Protein AF-A0A821C619-F1 (afdb_monomer_lite)

Structure (mmCIF, N/CA/C/O backbone):
data_AF-A0A821C619-F1
#
_entry.id   AF-A0A821C619-F1
#
loop_
_atom_site.group_PDB
_atom_site.id
_atom_site.type_symbol
_atom_site.label_atom_id
_atom_site.label_alt_id
_atom_site.label_comp_id
_atom_site.label_asym_id
_atom_site.label_entity_id
_atom_site.label_seq_id
_atom_site.pdbx_PDB_ins_code
_atom_site.Cartn_x
_atom_site.Cartn_y
_atom_site.Cartn_z
_atom_site.occupancy
_atom_site.B_iso_or_equiv
_atom_site.auth_seq_id
_atom_site.auth_comp_id
_atom_site.auth_asym_id
_atom_site.auth_atom_id
_atom_site.pdbx_PDB_model_num
ATOM 1 N N . MET A 1 1 ? 1.295 32.313 48.916 1.00 56.88 1 MET A N 1
ATOM 2 C CA . MET A 1 1 ? 1.757 30.920 48.732 1.00 56.88 1 MET A CA 1
ATOM 3 C C . MET A 1 1 ? 0.605 29.925 48.569 1.00 56.88 1 MET A C 1
ATOM 5 O O . MET A 1 1 ? 0.740 29.037 47.751 1.00 56.88 1 MET A O 1
ATOM 9 N N . ASN A 1 2 ? -0.551 30.107 49.225 1.00 71.69 2 ASN A N 1
ATOM 10 C CA . ASN A 1 2 ? -1.671 29.144 49.159 1.00 71.69 2 ASN A CA 1
ATOM 11 C C . ASN A 1 2 ? -2.475 29.109 47.839 1.00 71.69 2 ASN A C 1
ATOM 13 O O . ASN A 1 2 ? -3.273 28.198 47.638 1.00 71.69 2 ASN A O 1
ATOM 17 N N . ASP A 1 3 ? -2.308 30.086 46.944 1.00 74.50 3 ASP A N 1
ATOM 18 C CA . ASP A 1 3 ? -3.170 30.205 45.756 1.00 74.50 3 ASP A CA 1
ATOM 19 C C . ASP A 1 3 ? -2.657 29.385 44.552 1.00 74.50 3 ASP A C 1
ATOM 21 O O . ASP A 1 3 ? -3.441 28.861 43.757 1.00 74.50 3 ASP A O 1
ATOM 25 N N . GLU A 1 4 ? -1.338 29.175 44.452 1.00 76.88 4 GLU A N 1
ATOM 26 C CA . GLU A 1 4 ? -0.742 28.343 43.396 1.00 76.88 4 GLU A CA 1
ATOM 27 C C . GLU A 1 4 ? -0.934 26.842 43.644 1.00 76.88 4 GLU A C 1
ATOM 29 O O . GLU A 1 4 ? -1.268 26.111 42.709 1.00 76.88 4 GLU A O 1
ATOM 34 N N . GLU A 1 5 ? -0.820 26.376 44.893 1.00 82.50 5 GLU A N 1
ATOM 35 C CA . GLU A 1 5 ? -1.120 24.979 45.245 1.00 82.50 5 GLU A CA 1
ATOM 36 C C . GLU A 1 5 ? -2.592 24.644 44.981 1.00 82.50 5 GLU A C 1
ATOM 38 O O . GLU A 1 5 ? -2.888 23.648 44.319 1.00 82.50 5 GLU A O 1
ATOM 43 N N . SER A 1 6 ? -3.512 25.539 45.360 1.00 81.50 6 SER A N 1
ATOM 44 C CA . SER A 1 6 ? -4.946 25.374 45.095 1.00 81.50 6 SER A CA 1
ATOM 45 C C . SER A 1 6 ? -5.277 25.378 43.595 1.00 81.50 6 SER A C 1
ATOM 47 O O . SER A 1 6 ? -6.198 24.695 43.137 1.00 81.50 6 SER A O 1
ATOM 49 N N . ARG A 1 7 ? -4.534 26.138 42.781 1.00 82.00 7 ARG A N 1
ATOM 50 C CA . ARG A 1 7 ? -4.672 26.108 41.317 1.00 82.00 7 ARG A CA 1
ATOM 51 C C . ARG A 1 7 ? -4.151 24.793 40.729 1.00 82.00 7 ARG A C 1
ATOM 53 O O . ARG A 1 7 ? -4.798 24.232 39.847 1.00 82.00 7 ARG A O 1
ATOM 60 N N . CYS A 1 8 ? -3.032 24.278 41.233 1.00 81.38 8 CYS A N 1
ATOM 61 C CA . CYS A 1 8 ? -2.453 23.009 40.791 1.00 81.38 8 CYS A CA 1
ATOM 62 C C . CYS A 1 8 ? -3.352 21.810 41.154 1.00 81.38 8 CYS A C 1
ATOM 64 O O . CYS A 1 8 ? -3.569 20.924 40.326 1.00 81.38 8 CYS A O 1
ATOM 66 N N . GLU A 1 9 ? -3.963 21.811 42.342 1.00 84.00 9 GLU A N 1
ATOM 67 C CA . GLU A 1 9 ? -4.937 20.790 42.750 1.00 84.00 9 GLU A CA 1
ATOM 68 C C . GLU A 1 9 ? -6.237 20.843 41.948 1.00 84.00 9 GLU A C 1
ATOM 70 O O . GLU A 1 9 ? -6.729 19.794 41.532 1.00 84.00 9 GLU A O 1
ATOM 75 N N . ARG A 1 10 ? -6.756 22.038 41.636 1.00 82.56 10 ARG A N 1
ATOM 76 C CA . ARG A 1 10 ? -7.932 22.187 40.761 1.00 82.56 10 ARG A CA 1
ATOM 77 C C . ARG A 1 10 ? -7.663 21.690 39.342 1.00 82.56 10 ARG A C 1
ATOM 79 O O . ARG A 1 10 ? -8.519 21.024 38.769 1.00 82.56 10 ARG A O 1
ATOM 86 N N . LEU A 1 11 ? -6.470 21.936 38.797 1.00 76.19 11 LEU A N 1
ATOM 87 C CA . LEU A 1 11 ? -6.069 21.404 37.489 1.00 76.19 11 LEU A CA 1
ATOM 88 C C . LEU A 1 11 ? -5.919 19.876 37.510 1.00 76.19 11 LEU A C 1
ATOM 90 O O . LEU A 1 11 ? -6.385 19.209 36.588 1.00 76.19 11 LEU A O 1
ATOM 94 N N . LYS A 1 12 ? -5.350 19.302 38.578 1.00 76.81 12 LYS A N 1
ATOM 95 C CA . LYS A 1 12 ? -5.266 17.841 38.751 1.00 76.81 12 LYS A CA 1
ATOM 96 C C . LYS A 1 12 ? -6.646 17.200 38.891 1.00 76.81 12 LYS A C 1
ATOM 98 O O . LYS A 1 12 ? -6.906 16.192 38.241 1.00 76.81 12 LYS A O 1
ATOM 103 N N . GLN A 1 13 ? -7.540 17.786 39.689 1.00 71.00 13 GLN A N 1
ATOM 104 C CA . GLN A 1 13 ? -8.912 17.296 39.845 1.00 71.00 13 GLN A CA 1
ATOM 105 C C . GLN A 1 13 ? -9.727 17.438 38.557 1.00 71.00 13 GLN A C 1
ATOM 107 O O . GLN A 1 13 ? -10.479 16.525 38.230 1.00 71.00 13 GLN A O 1
ATOM 112 N N . HIS A 1 14 ? -9.537 18.517 37.791 1.00 64.69 14 HIS A N 1
ATOM 113 C CA . HIS A 1 14 ? -10.213 18.709 36.509 1.00 64.69 14 HIS A CA 1
ATOM 114 C C . HIS A 1 14 ? -9.719 17.724 35.438 1.00 64.69 14 HIS A C 1
ATOM 116 O O . HIS A 1 14 ? -10.535 17.097 34.764 1.00 64.69 14 HIS A O 1
ATOM 122 N N . SER A 1 15 ? -8.404 17.484 35.346 1.00 59.88 15 SER A N 1
ATOM 123 C CA . SER A 1 15 ? -7.857 16.414 34.498 1.00 59.88 15 SER A CA 1
ATOM 124 C C . SER A 1 15 ? -8.372 15.036 34.917 1.00 59.88 15 SER A C 1
ATOM 126 O O . SER A 1 15 ? -8.790 14.258 34.066 1.00 59.88 15 SER A O 1
ATOM 128 N N . LEU A 1 16 ? -8.422 14.734 36.219 1.00 54.38 16 LEU A N 1
ATOM 129 C CA . LEU A 1 16 ? -8.955 13.463 36.725 1.00 54.38 16 LEU A CA 1
ATOM 130 C C . LEU A 1 16 ? -10.466 13.314 36.489 1.00 54.38 16 LEU A C 1
ATOM 132 O O . LEU A 1 16 ? -10.926 12.199 36.251 1.00 54.38 16 LEU A O 1
ATOM 136 N N . SER A 1 17 ? -11.244 14.402 36.515 1.00 46.72 17 SER A N 1
ATOM 137 C CA . SER A 1 17 ? -12.674 14.366 36.182 1.00 46.72 17 SER A CA 1
ATOM 138 C C . SER A 1 17 ? -12.921 14.218 34.684 1.00 46.72 17 SER A C 1
ATOM 140 O O . SER A 1 17 ? -13.853 13.522 34.305 1.00 46.72 17 SER A O 1
ATOM 142 N N . ILE A 1 18 ? -12.071 14.804 33.830 1.00 51.72 18 ILE A N 1
ATOM 143 C CA . ILE A 1 18 ? -12.118 14.580 32.377 1.00 51.72 18 ILE A CA 1
ATOM 144 C C . ILE A 1 18 ? -11.754 13.123 32.067 1.00 51.72 18 ILE A C 1
ATOM 146 O O . ILE A 1 18 ? -12.428 12.488 31.263 1.00 51.72 18 ILE A O 1
ATOM 150 N N . ILE A 1 19 ? -10.767 12.550 32.763 1.00 50.97 19 ILE A N 1
ATOM 151 C CA . ILE A 1 19 ? -10.410 11.128 32.637 1.00 50.97 19 ILE A CA 1
ATOM 152 C C . ILE A 1 19 ? -11.556 10.218 33.118 1.00 50.97 19 ILE A C 1
ATOM 154 O O . ILE A 1 19 ? -11.829 9.209 32.482 1.00 50.97 19 ILE A O 1
ATOM 158 N N . LYS A 1 20 ? -12.277 10.582 34.189 1.00 46.81 20 LYS A N 1
ATOM 159 C CA . LYS A 1 20 ? -13.419 9.799 34.709 1.00 46.81 20 LYS A CA 1
ATOM 160 C C . LYS A 1 20 ? -14.739 9.990 33.950 1.00 46.81 20 LYS A C 1
ATOM 162 O O . LYS A 1 20 ? -15.611 9.137 34.066 1.00 46.81 20 LYS A O 1
ATOM 167 N N . ALA A 1 21 ? -14.906 11.082 33.204 1.00 47.22 21 ALA A N 1
ATOM 168 C CA . ALA A 1 21 ? -16.101 11.344 32.396 1.00 47.22 21 ALA A CA 1
ATOM 169 C C . ALA A 1 21 ? -16.053 10.687 31.005 1.00 47.22 21 ALA A C 1
ATOM 171 O O . ALA A 1 21 ? -17.063 10.674 30.303 1.00 47.22 21 ALA A O 1
ATOM 172 N N . HIS A 1 22 ? -14.920 10.087 30.627 1.00 52.16 22 HIS A N 1
ATOM 173 C CA . HIS A 1 22 ? -14.889 9.069 29.582 1.00 52.16 22 HIS A CA 1
ATOM 174 C C . HIS A 1 22 ? -15.462 7.783 30.177 1.00 52.16 22 HIS A C 1
ATOM 176 O O . HIS A 1 22 ? -14.721 6.883 30.566 1.00 52.16 22 HIS A O 1
ATOM 182 N N . ALA A 1 23 ? -16.792 7.725 30.308 1.00 53.06 23 ALA A N 1
ATOM 183 C CA . ALA A 1 23 ? -17.484 6.451 30.435 1.00 53.06 23 ALA A CA 1
ATOM 184 C C . ALA A 1 23 ? -16.890 5.517 29.375 1.00 53.06 23 ALA A C 1
ATOM 186 O O . ALA A 1 23 ? -16.773 5.933 28.221 1.00 53.06 23 ALA A O 1
ATOM 187 N N . GLU A 1 24 ? -16.430 4.333 29.782 1.00 65.69 24 GLU A N 1
ATOM 188 C CA . GLU A 1 24 ? -15.866 3.334 28.879 1.00 65.69 24 GLU A CA 1
ATOM 189 C C . GLU A 1 24 ? -16.872 3.103 27.750 1.00 65.69 24 GLU A C 1
ATOM 191 O O . GLU A 1 24 ? -17.891 2.436 27.933 1.00 65.69 24 GLU A O 1
ATOM 196 N N . ILE A 1 25 ? -16.633 3.732 26.598 1.00 76.56 25 ILE A N 1
ATOM 197 C CA . ILE A 1 25 ? -17.416 3.477 25.400 1.00 76.56 25 ILE A CA 1
ATOM 198 C C . ILE A 1 25 ? -17.048 2.047 25.034 1.00 76.56 25 ILE A C 1
ATOM 200 O O . ILE A 1 25 ? -15.936 1.775 24.590 1.00 76.56 25 ILE A O 1
ATOM 204 N N . ASN A 1 26 ? -17.944 1.113 25.326 1.00 87.31 26 ASN A N 1
ATOM 205 C CA . ASN A 1 26 ? -17.740 -0.282 24.991 1.00 87.31 26 ASN A CA 1
ATOM 206 C C . ASN A 1 26 ? -18.201 -0.487 23.548 1.00 87.31 26 ASN A C 1
ATOM 208 O O . ASN A 1 26 ? -19.345 -0.861 23.315 1.00 87.31 26 ASN A O 1
ATOM 212 N N . LEU A 1 27 ? -17.330 -0.155 22.589 1.00 91.31 27 LEU A N 1
ATOM 213 C CA . LEU A 1 27 ? -17.618 -0.330 21.166 1.00 91.31 27 LEU A CA 1
ATOM 214 C C . LEU A 1 27 ? -17.729 -1.820 20.832 1.00 91.31 27 LEU A C 1
ATOM 216 O O . LEU A 1 27 ? -16.751 -2.563 20.981 1.00 91.31 27 LEU A O 1
ATOM 220 N N . SER A 1 28 ? -18.893 -2.238 20.332 1.00 92.50 28 SER A N 1
ATOM 221 C CA . SER A 1 28 ? -19.097 -3.588 19.806 1.00 92.50 28 SER A CA 1
ATOM 222 C C . SER A 1 28 ? -18.962 -3.594 18.287 1.00 92.50 28 SER A C 1
ATOM 224 O O . SER A 1 28 ? -19.477 -2.710 17.609 1.00 92.50 28 SER A O 1
ATOM 226 N N . ALA A 1 29 ? -18.293 -4.605 17.728 1.00 91.50 29 ALA A N 1
ATOM 227 C CA . ALA A 1 29 ? -18.187 -4.755 16.277 1.00 91.50 29 ALA A CA 1
ATOM 228 C C . ALA A 1 29 ? -19.565 -4.914 15.609 1.00 91.50 29 ALA A C 1
ATOM 230 O O . ALA A 1 29 ? -19.776 -4.384 14.519 1.00 91.50 29 ALA A O 1
ATOM 231 N N . ASP A 1 30 ? -20.512 -5.564 16.297 1.00 91.44 30 ASP A N 1
ATOM 232 C CA . ASP A 1 30 ? -21.871 -5.802 15.799 1.00 91.44 30 ASP A CA 1
ATOM 233 C C . ASP A 1 30 ? -22.640 -4.500 15.511 1.00 91.44 30 ASP A C 1
ATOM 235 O O . ASP A 1 30 ? -23.494 -4.475 14.629 1.00 91.44 30 ASP A O 1
ATOM 239 N N . GLU A 1 31 ? -22.312 -3.399 16.199 1.00 92.56 31 GLU A N 1
ATOM 240 C CA . GLU A 1 31 ? -22.946 -2.084 15.995 1.00 92.56 31 GLU A CA 1
ATOM 241 C C . GLU A 1 31 ? -22.564 -1.438 14.655 1.00 92.56 31 GLU A C 1
ATOM 243 O O . GLU A 1 31 ? -23.251 -0.530 14.189 1.00 92.56 31 GLU A O 1
ATOM 248 N N . TYR A 1 32 ? -21.474 -1.902 14.037 1.00 92.62 32 TYR A N 1
ATOM 249 C CA . TYR A 1 32 ? -20.913 -1.343 12.807 1.00 92.62 32 TYR A CA 1
ATOM 250 C C . TYR A 1 32 ? -20.926 -2.339 11.647 1.00 92.62 32 TYR A C 1
ATOM 252 O O . TYR A 1 32 ? -20.382 -2.034 10.582 1.00 92.62 32 TYR A O 1
ATOM 260 N N . LEU A 1 33 ? -21.520 -3.524 11.828 1.00 92.50 33 LEU A N 1
ATOM 261 C CA . LEU A 1 33 ? -21.612 -4.518 10.766 1.00 92.50 33 LEU A CA 1
ATOM 262 C C . LEU A 1 33 ? -22.417 -3.968 9.585 1.00 92.50 33 LEU A C 1
ATOM 264 O O . LEU A 1 33 ? -23.555 -3.530 9.723 1.00 92.50 33 LEU A O 1
ATOM 268 N N . SER A 1 34 ? -21.803 -3.998 8.408 1.00 91.44 34 SER A N 1
ATOM 269 C CA . SER A 1 34 ? -22.442 -3.623 7.155 1.00 91.44 34 SER A CA 1
ATOM 270 C C . SER A 1 34 ? -23.257 -4.785 6.601 1.00 91.44 34 SER A C 1
ATOM 272 O O . SER A 1 34 ? -22.757 -5.906 6.491 1.00 91.44 34 SER A O 1
ATOM 274 N N . ASP A 1 35 ? -24.469 -4.483 6.138 1.00 89.81 35 ASP A N 1
ATOM 275 C CA . ASP A 1 35 ? -25.293 -5.417 5.362 1.00 89.81 35 ASP A CA 1
ATOM 276 C C . ASP A 1 35 ? -24.723 -5.682 3.957 1.00 89.81 35 ASP A C 1
ATOM 278 O O . ASP A 1 35 ? -25.142 -6.618 3.275 1.00 89.81 35 ASP A O 1
ATOM 282 N N . GLN A 1 36 ? -23.785 -4.848 3.493 1.00 88.62 36 GLN A N 1
ATOM 283 C CA . GLN A 1 36 ? -23.153 -4.987 2.183 1.00 88.62 36 GLN A CA 1
ATOM 284 C C . GLN A 1 36 ? -21.934 -5.913 2.282 1.00 88.62 36 GLN A C 1
ATOM 286 O O . GLN A 1 36 ? -20.908 -5.509 2.852 1.00 88.62 36 GLN A O 1
ATOM 291 N N . PRO A 1 37 ? -21.998 -7.136 1.718 1.00 87.00 37 PRO A N 1
ATOM 292 C CA . PRO A 1 37 ? -20.843 -8.018 1.684 1.00 87.00 37 PRO A CA 1
ATOM 293 C C . PRO A 1 37 ? -19.741 -7.422 0.802 1.00 87.00 37 PRO A C 1
ATOM 295 O O . PRO A 1 37 ? -19.996 -6.591 -0.070 1.00 87.00 37 PRO A O 1
ATOM 298 N N . LEU A 1 38 ? -18.512 -7.896 1.001 1.00 88.06 38 LEU A N 1
ATOM 299 C CA . LEU A 1 38 ? -17.413 -7.613 0.081 1.00 88.06 38 LEU A CA 1
ATOM 300 C C . LEU A 1 38 ? -17.771 -8.069 -1.335 1.00 88.06 38 LEU A C 1
ATOM 302 O O . LEU A 1 38 ? -18.315 -9.164 -1.524 1.00 88.06 38 LEU A O 1
ATOM 306 N N . SER A 1 39 ? -17.404 -7.263 -2.331 1.00 88.38 39 SER A N 1
ATOM 307 C CA . SER A 1 39 ? -17.442 -7.713 -3.723 1.00 88.38 39 SER A CA 1
ATOM 308 C C . SER A 1 39 ? -16.524 -8.927 -3.928 1.00 88.38 39 SER A C 1
ATOM 310 O O . SER A 1 39 ? -15.615 -9.202 -3.136 1.00 88.38 39 SER A O 1
ATOM 312 N N . SER A 1 40 ? -16.746 -9.684 -5.007 1.00 87.19 40 SER A N 1
ATOM 313 C CA . SER A 1 40 ? -15.911 -10.859 -5.306 1.00 87.19 40 SER A CA 1
ATOM 314 C C . SER A 1 40 ? -14.452 -10.459 -5.555 1.00 87.19 40 SER A C 1
ATOM 316 O O . SER A 1 40 ? -13.525 -11.176 -5.177 1.00 87.19 40 SER A O 1
ATOM 318 N N . GLU A 1 41 ? -14.256 -9.291 -6.157 1.00 83.50 41 GLU A N 1
ATOM 319 C CA . GLU A 1 41 ? -12.972 -8.672 -6.451 1.00 83.50 41 GLU A CA 1
ATOM 320 C C . GLU A 1 41 ? -12.247 -8.243 -5.170 1.00 83.50 41 GLU A C 1
ATOM 322 O O . GLU A 1 41 ? -11.086 -8.608 -4.984 1.00 83.50 41 GLU A O 1
ATOM 327 N N . GLU A 1 42 ? -12.928 -7.538 -4.259 1.00 87.19 42 GLU A N 1
ATOM 328 C CA . GLU A 1 42 ? -12.350 -7.151 -2.964 1.00 87.19 42 GLU A CA 1
ATOM 329 C C . GLU A 1 42 ? -12.001 -8.370 -2.118 1.00 87.19 42 GLU A C 1
ATOM 331 O O . GLU A 1 42 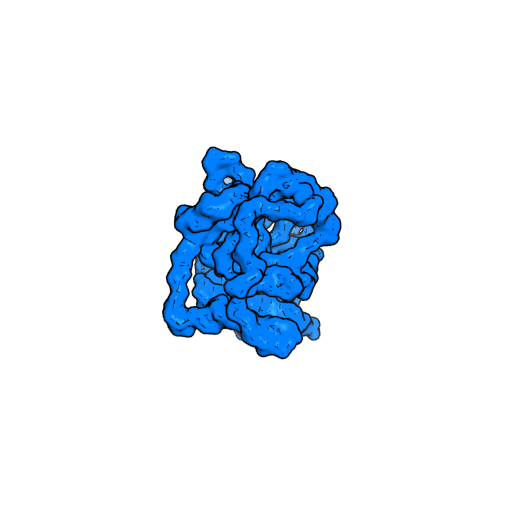? -10.924 -8.423 -1.528 1.00 87.19 42 GLU A O 1
ATOM 336 N N . LYS A 1 43 ? -12.878 -9.381 -2.092 1.00 90.19 43 LYS A N 1
ATOM 337 C CA . LYS A 1 43 ? -12.615 -10.628 -1.373 1.00 90.19 43 LYS A CA 1
ATOM 33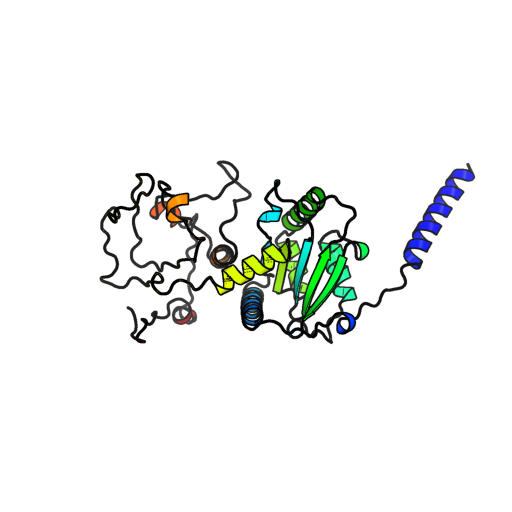8 C C . LYS A 1 43 ? -11.331 -11.286 -1.874 1.00 90.19 43 LYS A C 1
ATOM 340 O O . LYS A 1 43 ? -10.451 -11.593 -1.074 1.00 90.19 43 LYS A O 1
ATOM 345 N N . LYS A 1 44 ? -11.189 -11.432 -3.195 1.00 87.06 44 LYS A N 1
ATOM 346 C CA . LYS A 1 44 ? -9.972 -11.975 -3.809 1.00 87.06 44 LYS A CA 1
ATOM 347 C C . LYS A 1 44 ? -8.739 -11.140 -3.448 1.00 87.06 44 LYS A C 1
ATOM 349 O O . LYS A 1 44 ? -7.702 -11.702 -3.107 1.00 87.06 44 LYS A O 1
ATOM 354 N N . TYR A 1 45 ? -8.848 -9.815 -3.503 1.00 85.88 45 TYR A N 1
ATOM 355 C CA . TYR A 1 45 ? -7.751 -8.919 -3.147 1.00 85.88 45 TYR A CA 1
ATOM 356 C C . TYR A 1 45 ? -7.315 -9.083 -1.683 1.00 85.88 45 TYR A C 1
ATOM 358 O O . TYR A 1 45 ? -6.120 -9.167 -1.392 1.00 85.88 45 TYR A O 1
ATOM 366 N N . TYR A 1 46 ? -8.262 -9.170 -0.751 1.00 91.44 46 TYR A N 1
ATOM 367 C CA . TYR A 1 46 ? -7.945 -9.378 0.659 1.00 91.44 46 TYR A CA 1
ATOM 368 C C . TYR A 1 46 ? -7.377 -10.768 0.941 1.00 91.44 46 TYR A C 1
ATOM 370 O O . TYR A 1 46 ? -6.462 -10.876 1.758 1.00 91.44 46 TYR A O 1
ATOM 378 N N . ASP A 1 47 ? -7.815 -11.801 0.220 1.00 90.25 47 ASP A N 1
ATOM 379 C CA . ASP A 1 47 ? -7.201 -13.130 0.285 1.00 90.25 47 ASP A CA 1
ATOM 380 C C . ASP A 1 47 ? -5.726 -13.089 -0.164 1.00 90.25 47 ASP A C 1
ATOM 382 O O . ASP A 1 47 ? -4.858 -13.663 0.497 1.00 90.25 47 ASP A O 1
ATOM 386 N N . GLU A 1 48 ? -5.403 -12.350 -1.232 1.00 85.75 48 GLU A N 1
ATOM 387 C CA . GLU A 1 48 ? -4.018 -12.132 -1.685 1.00 85.75 48 GLU A CA 1
ATOM 388 C C . GLU A 1 48 ? -3.186 -11.351 -0.647 1.00 85.75 48 GLU A C 1
ATOM 390 O O . GLU A 1 48 ? -2.039 -11.709 -0.362 1.00 85.75 48 GLU A O 1
ATOM 395 N N . CYS A 1 49 ? -3.763 -10.320 -0.020 1.00 87.75 49 CYS A N 1
ATOM 396 C CA . CYS A 1 49 ? -3.108 -9.580 1.067 1.00 87.75 49 CYS A CA 1
ATOM 397 C C . CYS A 1 49 ? -2.838 -10.476 2.284 1.00 87.75 49 CYS A C 1
ATOM 399 O O . CYS A 1 49 ? -1.774 -10.396 2.899 1.00 87.75 49 CYS A O 1
ATOM 401 N N . LYS A 1 50 ? -3.780 -11.362 2.614 1.00 92.12 50 LYS A N 1
ATOM 402 C CA . LYS A 1 50 ? -3.640 -12.329 3.702 1.00 92.12 50 LYS A CA 1
ATOM 403 C C . LYS A 1 50 ? -2.547 -13.358 3.404 1.00 92.12 50 LYS A C 1
ATOM 405 O O . LYS A 1 50 ? -1.735 -13.653 4.278 1.00 92.12 50 LYS A O 1
ATOM 410 N N . GLN A 1 51 ? -2.445 -13.841 2.163 1.00 84.81 51 GLN A N 1
ATOM 411 C CA . GLN A 1 51 ? -1.328 -14.694 1.740 1.00 84.81 51 GLN A CA 1
ATOM 412 C C . GLN A 1 51 ? 0.021 -13.983 1.901 1.00 84.81 51 GLN A C 1
ATOM 414 O O . GLN A 1 51 ? 0.947 -14.551 2.485 1.00 84.81 51 GLN A O 1
ATOM 419 N N . TYR A 1 52 ? 0.122 -12.726 1.455 1.00 85.44 52 TYR A N 1
ATOM 420 C CA . TYR A 1 52 ? 1.314 -11.903 1.664 1.00 85.44 52 TYR A CA 1
ATOM 421 C C . TYR A 1 52 ? 1.668 -11.781 3.152 1.00 85.44 52 TYR A C 1
ATOM 423 O O . TYR A 1 52 ? 2.822 -11.997 3.534 1.00 85.44 52 TYR A O 1
ATOM 431 N N . TYR A 1 53 ? 0.678 -11.497 4.000 1.00 91.88 53 TYR A N 1
ATOM 432 C CA . TYR A 1 53 ? 0.853 -11.424 5.448 1.00 91.88 53 TYR A CA 1
ATOM 433 C C . TYR A 1 53 ? 1.357 -12.746 6.034 1.00 91.88 53 TYR A C 1
ATOM 435 O O . TYR A 1 53 ? 2.308 -12.754 6.811 1.00 91.88 53 TYR A O 1
ATOM 443 N N . TYR A 1 54 ? 0.814 -13.891 5.623 1.00 89.81 54 TYR A N 1
ATOM 444 C CA . TYR A 1 54 ? 1.281 -15.183 6.126 1.00 89.81 54 TYR A CA 1
ATOM 445 C C . TYR A 1 54 ? 2.711 -15.521 5.712 1.00 89.81 54 TYR A C 1
ATOM 447 O O . TYR A 1 54 ? 3.423 -16.136 6.514 1.00 89.81 54 TYR A O 1
ATOM 455 N N . MET A 1 55 ? 3.128 -15.107 4.513 1.00 81.38 55 MET A N 1
ATOM 456 C CA . MET A 1 55 ? 4.484 -15.311 3.999 1.00 81.38 55 MET A CA 1
ATOM 457 C C . MET A 1 55 ? 5.509 -14.389 4.661 1.00 81.38 55 MET A C 1
ATOM 459 O O . MET A 1 55 ? 6.613 -14.822 4.978 1.00 81.38 55 MET A O 1
ATOM 463 N N . THR A 1 56 ? 5.159 -13.117 4.850 1.00 82.75 56 THR A N 1
ATOM 464 C CA . THR A 1 56 ? 6.104 -12.076 5.290 1.00 82.75 56 THR A CA 1
ATOM 465 C C . THR A 1 56 ? 6.011 -11.752 6.775 1.00 82.75 56 THR A C 1
ATOM 467 O O . THR A 1 56 ? 6.921 -11.130 7.317 1.00 82.75 56 THR A O 1
ATOM 470 N N . LYS A 1 57 ? 4.919 -12.164 7.429 1.00 89.88 57 LYS A N 1
ATOM 471 C CA . LYS A 1 57 ? 4.529 -11.759 8.788 1.00 89.88 57 LYS A CA 1
ATOM 472 C C . LYS A 1 57 ? 4.410 -10.241 8.950 1.00 89.88 57 LYS A C 1
ATOM 474 O O . LYS A 1 57 ? 4.589 -9.722 10.047 1.00 89.88 57 LYS A O 1
ATOM 479 N N . ARG A 1 58 ? 4.111 -9.530 7.857 1.00 89.69 58 ARG A N 1
ATOM 480 C CA . ARG A 1 58 ? 3.954 -8.071 7.812 1.00 89.69 58 ARG A CA 1
ATOM 481 C C . ARG A 1 58 ? 2.668 -7.698 7.067 1.00 89.69 58 ARG A C 1
ATOM 483 O O . ARG A 1 58 ? 2.347 -8.353 6.073 1.00 89.69 58 ARG A O 1
ATOM 490 N N . PRO A 1 59 ? 1.923 -6.672 7.514 1.00 94.00 59 PRO A N 1
ATOM 491 C CA . PRO A 1 59 ? 0.767 -6.181 6.774 1.00 94.00 59 PRO A CA 1
ATOM 492 C C . PRO A 1 59 ? 1.190 -5.629 5.412 1.00 94.00 59 PRO A C 1
ATOM 494 O O . PRO A 1 59 ? 2.268 -5.047 5.265 1.00 94.00 59 PRO A O 1
ATOM 497 N N . LEU A 1 60 ? 0.312 -5.742 4.418 1.00 90.81 60 LEU A N 1
ATOM 498 C CA . LEU A 1 60 ? 0.441 -4.938 3.209 1.00 90.81 60 LEU A CA 1
ATOM 499 C C . LEU A 1 60 ? -0.029 -3.510 3.512 1.00 90.81 60 LEU A C 1
ATOM 501 O O . LEU A 1 60 ? -1.207 -3.295 3.795 1.00 90.81 60 LEU A O 1
ATOM 505 N N . ILE A 1 61 ? 0.882 -2.540 3.422 1.00 90.62 61 ILE A N 1
ATOM 506 C CA . ILE A 1 61 ? 0.577 -1.121 3.634 1.00 90.62 61 ILE A CA 1
ATOM 507 C C . ILE A 1 61 ? 0.461 -0.413 2.283 1.00 90.62 61 ILE A C 1
ATOM 509 O O . ILE A 1 61 ? 1.412 -0.382 1.497 1.00 90.62 61 ILE A O 1
ATOM 513 N N . SER A 1 62 ? -0.705 0.173 2.023 1.00 88.12 62 SER A N 1
ATOM 514 C CA . SER A 1 62 ? -1.002 0.965 0.830 1.00 88.12 62 SER A CA 1
ATOM 515 C C . SER A 1 62 ? -1.317 2.407 1.220 1.00 88.12 62 SER A C 1
ATOM 517 O O . SER A 1 62 ? -1.973 2.667 2.224 1.00 88.12 62 SER A O 1
ATOM 519 N N . VAL A 1 63 ? -0.839 3.351 0.419 1.00 86.94 63 VAL A N 1
ATOM 520 C CA . VAL A 1 63 ? -1.034 4.788 0.629 1.00 86.94 63 VAL A CA 1
ATOM 521 C C . VAL A 1 63 ? -1.469 5.382 -0.698 1.00 86.94 63 VAL A C 1
ATOM 523 O O . VAL A 1 63 ? -0.863 5.059 -1.719 1.00 86.94 63 VAL A O 1
ATOM 526 N N . SER A 1 64 ? -2.502 6.217 -0.700 1.00 85.88 64 SER A N 1
ATOM 527 C CA . SER A 1 64 ? -2.928 6.931 -1.904 1.00 85.88 64 SER A CA 1
ATOM 528 C C . SER A 1 64 ? -1.902 7.977 -2.338 1.00 85.88 64 SER A C 1
ATOM 530 O O . SER A 1 64 ? -1.398 8.727 -1.501 1.00 85.88 64 SER A O 1
ATOM 532 N N . ASP A 1 65 ? -1.676 8.110 -3.645 1.00 81.69 65 ASP A N 1
ATOM 533 C CA . ASP A 1 65 ? -0.719 9.072 -4.218 1.00 81.69 65 ASP A CA 1
ATOM 534 C C . ASP A 1 65 ? -0.984 10.527 -3.794 1.00 81.69 65 ASP A C 1
ATOM 536 O O . ASP A 1 65 ? -0.052 11.303 -3.595 1.00 81.69 65 ASP A O 1
ATOM 540 N N . GLU A 1 66 ? -2.251 10.894 -3.593 1.00 82.25 66 GLU A N 1
ATOM 541 C CA . GLU A 1 66 ? -2.669 12.238 -3.168 1.00 82.25 66 GLU A CA 1
ATOM 542 C C . GLU A 1 66 ? -2.112 12.669 -1.802 1.00 82.25 66 GLU A C 1
ATOM 544 O O . GLU A 1 66 ? -1.995 13.861 -1.546 1.00 82.25 66 GLU A O 1
ATOM 549 N N . ILE A 1 67 ? -1.697 11.734 -0.940 1.00 81.44 67 ILE A N 1
ATOM 550 C CA . ILE A 1 67 ? -1.035 12.060 0.337 1.00 81.44 67 ILE A CA 1
ATOM 551 C C . ILE A 1 67 ? 0.331 12.719 0.096 1.00 81.44 67 ILE A C 1
ATOM 553 O O . ILE A 1 67 ? 0.790 13.549 0.894 1.00 81.44 67 ILE A O 1
ATOM 557 N N . PHE A 1 68 ? 0.976 12.364 -1.016 1.00 79.44 68 PHE A N 1
ATOM 558 C CA . PHE A 1 68 ? 2.275 12.890 -1.420 1.00 79.44 68 PHE A CA 1
ATOM 559 C C . PHE A 1 68 ? 2.153 14.116 -2.339 1.00 79.44 68 PHE A C 1
ATOM 561 O O . PHE A 1 68 ? 3.125 14.856 -2.488 1.00 79.44 68 PHE A O 1
ATOM 568 N N . ASP A 1 69 ? 0.973 14.386 -2.909 1.00 79.50 69 ASP A N 1
ATOM 569 C CA . ASP A 1 69 ? 0.737 15.570 -3.737 1.00 79.50 69 ASP A CA 1
ATOM 570 C C . ASP A 1 69 ? 0.312 16.774 -2.886 1.00 79.50 69 ASP A C 1
ATOM 572 O O . ASP A 1 69 ? -0.824 16.901 -2.437 1.00 79.50 69 ASP A O 1
ATOM 576 N N . HIS A 1 70 ? 1.236 17.717 -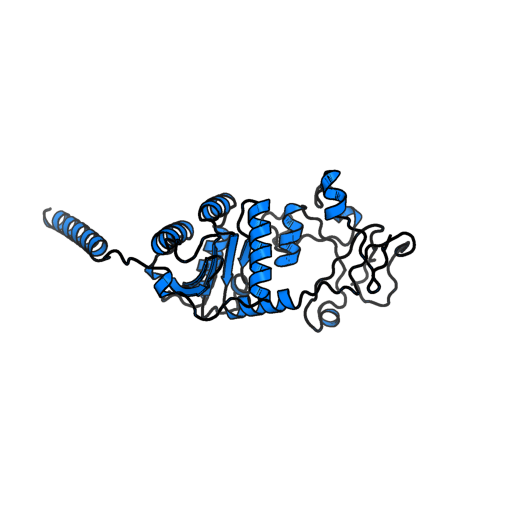2.708 1.00 76.56 70 HIS A N 1
ATOM 577 C CA . HIS A 1 70 ? 1.003 18.956 -1.963 1.00 76.56 70 HIS A CA 1
ATOM 578 C C . HIS A 1 70 ? -0.092 19.866 -2.545 1.00 76.56 70 HIS A C 1
ATOM 580 O O . HIS A 1 70 ? -0.517 20.808 -1.871 1.00 76.56 70 HIS A O 1
ATOM 586 N N . ASN A 1 71 ? -0.517 19.629 -3.788 1.00 79.62 71 ASN A N 1
ATOM 587 C CA . ASN A 1 71 ? -1.524 20.443 -4.466 1.00 79.62 71 ASN A CA 1
ATOM 588 C C . ASN A 1 71 ? -2.940 19.876 -4.327 1.00 79.62 71 ASN A C 1
ATOM 590 O O . ASN A 1 71 ? -3.895 20.564 -4.690 1.00 79.62 71 ASN A O 1
ATOM 594 N N . VAL A 1 72 ? -3.087 18.650 -3.818 1.00 77.69 72 VAL A N 1
ATOM 595 C CA . VAL A 1 72 ? -4.388 17.995 -3.675 1.00 77.69 72 VAL A CA 1
ATOM 596 C C . VAL A 1 72 ? -4.930 18.224 -2.268 1.00 77.69 72 VAL A C 1
ATOM 598 O O . VAL A 1 72 ? -4.286 17.923 -1.265 1.00 77.69 72 VAL A O 1
ATOM 601 N N . ALA A 1 73 ? -6.137 18.783 -2.188 1.00 81.94 73 ALA A N 1
ATOM 602 C CA . ALA A 1 73 ? -6.868 18.884 -0.934 1.00 81.94 73 ALA A CA 1
ATOM 603 C C . ALA A 1 73 ? -7.553 17.544 -0.641 1.00 81.94 73 ALA A C 1
ATOM 605 O O . ALA A 1 73 ? -8.333 17.061 -1.457 1.00 81.94 73 ALA A O 1
ATOM 606 N N . ILE A 1 74 ? -7.287 16.970 0.534 1.00 81.88 74 ILE A N 1
ATOM 607 C CA . ILE A 1 74 ? -7.940 15.740 0.992 1.00 81.88 74 ILE A CA 1
ATOM 608 C C . ILE A 1 74 ? -9.141 16.133 1.857 1.00 81.88 74 ILE A C 1
ATOM 610 O O . ILE A 1 74 ? -8.979 16.641 2.971 1.00 81.88 74 ILE A O 1
ATOM 614 N N . GLU A 1 75 ? -10.348 15.939 1.327 1.00 82.88 75 GLU A N 1
ATOM 615 C CA . GLU A 1 75 ? -11.596 16.274 2.026 1.00 82.88 75 GLU A CA 1
ATOM 616 C C . GLU A 1 75 ? -11.883 15.273 3.149 1.00 82.88 75 GLU A C 1
ATOM 618 O O . GLU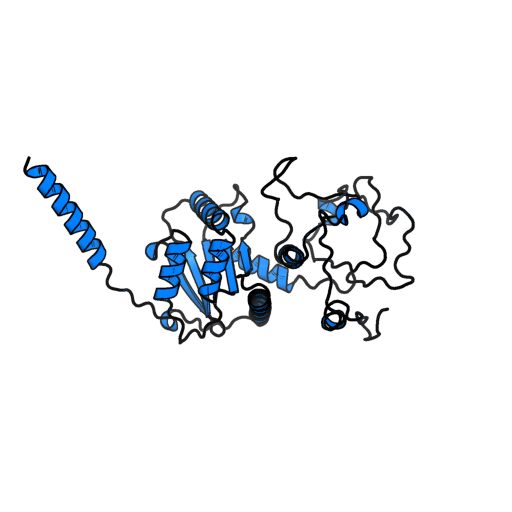 A 1 75 ? -11.978 15.657 4.323 1.00 82.88 75 GLU A O 1
ATOM 623 N N . SER A 1 76 ? -11.926 13.989 2.793 1.00 84.69 76 SER A N 1
ATOM 624 C CA . SER A 1 76 ? -12.101 12.855 3.699 1.00 84.69 76 SER A CA 1
ATOM 625 C C . SER A 1 76 ? -10.875 11.960 3.676 1.00 84.69 76 SER A C 1
ATOM 627 O O . SER A 1 76 ? -10.316 11.669 2.618 1.00 84.69 76 SER A O 1
ATOM 629 N N . LEU A 1 77 ? -10.489 11.491 4.851 1.00 89.00 77 LEU A N 1
ATOM 630 C CA . LEU A 1 77 ? -9.334 10.637 5.031 1.00 89.00 77 LEU A CA 1
ATOM 631 C C . LEU A 1 77 ? -9.779 9.361 5.724 1.00 89.00 77 LEU A C 1
ATOM 633 O O . LEU A 1 77 ? -10.312 9.423 6.829 1.00 89.00 77 LEU A O 1
ATOM 637 N N . ILE A 1 78 ? -9.512 8.226 5.094 1.00 93.00 78 ILE A N 1
ATOM 638 C CA . ILE A 1 78 ? -9.847 6.913 5.619 1.00 93.00 78 ILE A CA 1
ATOM 639 C C . ILE A 1 78 ? -8.594 6.132 6.017 1.00 93.00 78 ILE A C 1
ATOM 641 O O . ILE A 1 78 ? -7.563 6.169 5.336 1.00 93.00 78 ILE A O 1
ATOM 645 N N . LEU A 1 79 ? -8.707 5.394 7.120 1.00 95.12 79 LEU A N 1
ATOM 646 C CA . LEU A 1 79 ? -7.860 4.251 7.426 1.00 95.12 79 LEU A CA 1
ATOM 647 C C . LEU A 1 79 ? -8.699 2.993 7.213 1.00 95.12 79 LEU A C 1
ATOM 649 O O . LEU A 1 79 ? -9.736 2.818 7.854 1.00 95.12 79 LEU A O 1
ATOM 653 N N . LYS A 1 80 ? -8.259 2.110 6.318 1.00 95.88 80 LYS A N 1
ATOM 654 C CA . LYS A 1 80 ? -8.936 0.828 6.086 1.00 95.88 80 LYS A CA 1
ATOM 655 C C . LYS A 1 80 ? -8.036 -0.313 6.521 1.00 95.88 80 LYS A C 1
ATOM 657 O O . LYS A 1 80 ? -6.923 -0.445 6.016 1.00 95.88 80 LYS A O 1
ATOM 662 N N . PHE A 1 81 ? -8.522 -1.130 7.445 1.00 97.06 81 PHE A N 1
ATOM 663 C CA . PHE A 1 81 ? -7.801 -2.259 8.018 1.00 97.06 81 PHE A CA 1
ATOM 664 C C . PHE A 1 81 ? -8.423 -3.563 7.537 1.00 97.06 81 PHE A C 1
ATOM 666 O O . PHE A 1 81 ? -9.639 -3.722 7.580 1.00 97.06 81 PHE A O 1
ATOM 673 N N . GLY A 1 82 ? -7.588 -4.504 7.112 1.00 96.75 82 GLY A N 1
ATOM 674 C CA . GLY A 1 82 ? -7.964 -5.908 6.997 1.00 96.75 82 GLY A CA 1
ATOM 675 C C . GLY A 1 82 ? -7.379 -6.679 8.170 1.00 96.75 82 GLY A C 1
ATOM 676 O O . GLY A 1 82 ? -6.157 -6.696 8.335 1.00 96.75 82 GLY A O 1
ATOM 677 N N . ILE A 1 83 ? -8.243 -7.294 8.977 1.00 97.00 83 ILE A N 1
ATOM 678 C CA . ILE A 1 83 ? -7.878 -7.979 10.219 1.00 97.00 83 ILE A CA 1
ATOM 679 C C . ILE A 1 83 ? -8.244 -9.460 10.093 1.00 97.00 83 ILE A C 1
ATOM 681 O O . ILE A 1 83 ? -9.352 -9.822 9.690 1.00 97.00 83 ILE A O 1
ATOM 685 N N . ASP A 1 84 ? -7.298 -10.343 10.391 1.00 95.88 84 ASP A N 1
ATOM 686 C CA . ASP A 1 84 ? -7.476 -11.794 10.319 1.00 95.88 84 ASP A CA 1
ATOM 687 C C . ASP A 1 84 ? -8.159 -12.348 11.579 1.00 95.88 84 ASP A C 1
ATOM 689 O O . ASP A 1 84 ? -7.638 -13.225 12.261 1.00 95.88 84 ASP A O 1
ATOM 693 N N . GLU A 1 85 ? -9.326 -11.792 11.904 1.00 93.31 85 GLU A N 1
ATOM 694 C CA . GLU A 1 85 ? -10.172 -12.206 13.023 1.00 93.31 85 GLU A CA 1
ATOM 695 C C . GLU A 1 85 ? -11.639 -12.289 12.590 1.00 93.31 85 GLU A C 1
ATOM 697 O O . GLU A 1 85 ? -12.071 -11.592 11.667 1.00 93.31 85 GLU A O 1
ATOM 702 N N . ASP A 1 86 ? -12.397 -13.143 13.282 1.00 89.44 86 ASP A N 1
ATOM 703 C CA . ASP A 1 86 ? -13.856 -13.218 13.181 1.00 89.44 86 ASP A CA 1
ATOM 704 C C . ASP A 1 86 ? -14.472 -11.933 13.753 1.00 89.44 86 ASP A C 1
ATOM 706 O O . ASP A 1 86 ? -14.189 -11.557 14.894 1.00 89.44 86 ASP A O 1
ATOM 710 N N . CYS A 1 87 ? -15.325 -11.259 12.978 1.00 86.50 87 CYS A N 1
ATOM 711 C CA . CYS A 1 87 ? -15.910 -9.978 13.369 1.00 86.50 87 CYS A CA 1
ATOM 712 C C . CYS A 1 87 ? -16.739 -10.042 14.661 1.00 86.50 87 CYS A C 1
ATOM 714 O O . CYS A 1 87 ? -16.784 -9.052 15.382 1.00 86.50 87 CYS A O 1
ATOM 716 N N . HIS A 1 88 ? -17.342 -11.185 14.995 1.00 86.38 88 HIS A N 1
ATOM 717 C CA . HIS A 1 88 ? -18.139 -11.342 16.216 1.00 86.38 88 HIS A CA 1
ATOM 718 C C . HIS A 1 88 ? -17.276 -11.589 17.462 1.00 86.38 88 HIS A C 1
ATOM 720 O O . HIS A 1 88 ? -17.733 -11.419 18.591 1.00 86.38 88 HIS A O 1
ATOM 726 N N . GLN A 1 89 ? -16.018 -11.999 17.277 1.00 88.50 89 GLN A N 1
ATOM 727 C CA . GLN A 1 89 ? -15.043 -12.176 18.362 1.00 88.50 89 GLN A CA 1
ATOM 728 C C . GLN A 1 89 ? -14.067 -10.996 18.466 1.00 88.50 89 GLN A C 1
ATOM 730 O O . GLN A 1 89 ? -13.348 -10.864 19.463 1.00 88.50 89 GLN A O 1
ATOM 735 N N . PHE A 1 90 ? -14.054 -10.139 17.446 1.00 90.81 90 PHE A N 1
ATOM 736 C CA . PHE A 1 90 ? -13.157 -9.010 17.313 1.00 90.81 90 PHE A CA 1
ATOM 737 C C . PHE A 1 90 ? -13.422 -7.949 18.387 1.00 90.81 90 PHE A C 1
ATOM 739 O O . PHE A 1 90 ? -14.467 -7.295 18.435 1.00 90.81 90 PHE A O 1
ATOM 746 N N . LYS A 1 91 ? -12.431 -7.738 19.258 1.00 94.69 91 LYS A N 1
ATOM 747 C CA . LYS A 1 91 ? -12.494 -6.738 20.334 1.00 94.69 91 LYS A CA 1
ATOM 748 C C . LYS A 1 91 ? -12.182 -5.344 19.791 1.00 94.69 91 LYS A C 1
ATOM 750 O O . LYS A 1 91 ? -11.102 -4.804 20.043 1.00 94.69 91 LYS A O 1
ATOM 755 N N . LEU A 1 92 ? -13.148 -4.767 19.078 1.00 94.56 92 LEU A N 1
ATOM 756 C CA . LEU A 1 92 ? -13.052 -3.483 18.376 1.00 94.56 92 LEU A CA 1
ATOM 757 C C . LEU A 1 92 ? -12.436 -2.360 19.228 1.00 94.56 92 LEU A C 1
ATOM 759 O O . LEU A 1 92 ? -11.474 -1.727 18.797 1.00 94.56 92 LEU A O 1
ATOM 763 N N . GLN A 1 93 ? -12.928 -2.146 20.453 1.00 94.62 93 GLN A N 1
ATOM 764 C CA . GLN A 1 93 ? -12.399 -1.102 21.341 1.00 94.62 93 GLN A CA 1
ATOM 765 C C . GLN A 1 93 ? -10.906 -1.294 21.654 1.00 94.62 93 GLN A C 1
ATOM 767 O O . GLN A 1 93 ? -10.128 -0.340 21.606 1.00 94.62 93 GLN A O 1
ATOM 772 N N . ASN A 1 94 ? -10.487 -2.526 21.962 1.00 95.56 94 ASN A N 1
ATOM 773 C CA . ASN A 1 94 ? -9.089 -2.828 22.279 1.00 95.56 94 ASN A CA 1
ATOM 774 C C . ASN A 1 94 ? -8.192 -2.637 21.058 1.00 95.56 94 ASN A C 1
ATOM 776 O O . ASN A 1 94 ? -7.106 -2.071 21.174 1.00 95.56 94 ASN A O 1
ATOM 780 N N . PHE A 1 95 ? -8.658 -3.087 19.892 1.00 96.62 95 PHE A N 1
ATOM 781 C CA . PHE A 1 95 ? -7.957 -2.885 18.633 1.00 96.62 95 PHE A CA 1
ATOM 782 C C . PHE A 1 95 ? -7.741 -1.396 18.351 1.00 96.62 95 PHE A C 1
ATOM 784 O O . PHE A 1 95 ? -6.606 -0.972 18.129 1.00 96.62 95 PHE A O 1
ATOM 791 N N . LEU A 1 96 ? -8.806 -0.593 18.420 1.00 95.56 96 LEU A N 1
ATOM 792 C CA . LEU A 1 96 ? -8.728 0.837 18.142 1.00 95.56 96 LEU A CA 1
ATOM 793 C C . LEU A 1 96 ? -7.849 1.573 19.152 1.00 95.56 96 LEU A C 1
ATOM 795 O O . LEU A 1 96 ? -7.047 2.400 18.740 1.00 95.56 96 LEU A O 1
ATOM 799 N N . ASN A 1 97 ? -7.906 1.230 20.441 1.00 95.00 97 ASN A N 1
ATOM 800 C CA . ASN A 1 97 ? -6.995 1.793 21.441 1.00 95.00 97 ASN A CA 1
ATOM 801 C C . ASN A 1 97 ? -5.519 1.537 21.086 1.00 95.00 97 ASN A C 1
ATOM 803 O O . ASN A 1 97 ? -4.697 2.454 21.162 1.00 95.00 97 ASN A O 1
ATOM 807 N N . ASN A 1 98 ? -5.189 0.313 20.659 1.00 96.19 98 ASN A N 1
ATOM 808 C CA . ASN A 1 98 ? -3.828 -0.047 20.263 1.00 96.19 98 ASN A CA 1
ATOM 809 C C . ASN A 1 98 ? -3.386 0.714 19.006 1.00 96.19 98 ASN A C 1
ATOM 811 O O . ASN A 1 98 ? -2.319 1.327 19.007 1.00 96.19 98 ASN A O 1
ATOM 815 N N . ILE A 1 99 ? -4.219 0.732 17.962 1.00 95.62 99 ILE A N 1
ATOM 816 C CA . ILE A 1 99 ? -3.931 1.449 16.713 1.00 95.62 99 ILE A CA 1
ATOM 817 C C . ILE A 1 99 ? -3.798 2.954 16.947 1.00 95.62 99 ILE A C 1
ATOM 819 O O . ILE A 1 99 ? -2.848 3.564 16.463 1.00 95.62 99 ILE A O 1
ATOM 823 N N . CYS A 1 100 ? -4.698 3.551 17.726 1.00 93.62 100 CYS A N 1
ATOM 824 C CA . CYS A 1 100 ? -4.639 4.962 18.091 1.00 93.62 100 CYS A CA 1
ATOM 825 C C . CYS A 1 100 ? -3.313 5.299 18.782 1.00 93.62 100 CYS A C 1
ATOM 827 O O . CYS A 1 100 ? -2.617 6.230 18.373 1.00 93.62 100 CYS A O 1
ATOM 829 N N . SER A 1 101 ? -2.904 4.482 19.758 1.00 93.50 101 SER A N 1
ATOM 830 C CA . SER A 1 101 ? -1.615 4.644 20.433 1.00 93.50 101 SER A CA 1
ATOM 831 C C . SER A 1 101 ? -0.422 4.509 19.481 1.00 93.50 101 SER A C 1
ATOM 833 O O . SER A 1 101 ? 0.552 5.241 19.636 1.00 93.50 101 SER A O 1
ATOM 835 N N . MET A 1 102 ? -0.469 3.581 18.520 1.00 93.44 102 MET A N 1
ATOM 836 C CA . MET A 1 102 ? 0.611 3.356 17.549 1.00 93.44 102 MET A CA 1
ATOM 837 C C . MET A 1 102 ? 0.742 4.493 16.539 1.00 93.44 102 MET A C 1
ATOM 839 O O . MET A 1 102 ? 1.851 4.912 16.220 1.00 93.44 102 MET A O 1
ATOM 843 N N . LEU A 1 103 ? -0.390 4.994 16.045 1.00 90.62 103 LEU A N 1
ATOM 844 C CA . LEU A 1 103 ? -0.451 6.042 15.025 1.00 90.62 103 LEU A CA 1
ATOM 845 C C . LEU A 1 103 ? -0.435 7.457 15.619 1.00 90.62 103 LEU A C 1
ATOM 847 O O . LEU A 1 103 ? -0.517 8.432 14.876 1.00 90.62 103 LEU A O 1
ATOM 851 N N . ASN A 1 104 ? -0.327 7.579 16.947 1.00 90.38 104 ASN A N 1
ATOM 852 C CA . ASN A 1 104 ? -0.384 8.848 17.671 1.00 90.38 104 ASN A CA 1
ATOM 853 C C . ASN A 1 104 ? -1.651 9.665 17.332 1.00 90.38 104 ASN A C 1
ATOM 855 O O . ASN A 1 104 ? -1.601 10.869 17.066 1.00 90.38 104 ASN A O 1
ATOM 859 N N . ILE A 1 105 ? -2.796 8.982 17.322 1.00 90.75 105 ILE A N 1
ATOM 860 C CA . ILE A 1 105 ? -4.136 9.566 17.197 1.00 90.75 105 ILE A CA 1
ATOM 861 C C . ILE A 1 105 ? -4.988 9.156 18.403 1.00 90.75 105 ILE A C 1
ATOM 863 O O . ILE A 1 105 ? -4.613 8.279 19.179 1.00 90.75 105 ILE A O 1
ATOM 867 N N . THR A 1 106 ? -6.131 9.802 18.597 1.00 91.12 106 THR A N 1
ATOM 868 C CA . THR A 1 106 ? -7.059 9.505 19.693 1.00 91.12 106 THR A CA 1
ATOM 869 C C . THR A 1 106 ? -8.359 8.904 19.168 1.00 91.12 106 THR A C 1
ATOM 871 O O . THR A 1 106 ? -8.714 9.088 18.007 1.00 91.12 106 THR A O 1
ATOM 874 N N . MET A 1 107 ? -9.121 8.235 20.039 1.00 90.94 107 MET A N 1
ATOM 875 C CA . MET A 1 107 ? -10.461 7.731 19.696 1.00 90.94 107 MET A CA 1
ATOM 876 C C . MET A 1 107 ? -11.419 8.838 19.228 1.00 90.94 107 MET A C 1
ATOM 878 O O . MET A 1 107 ? -12.347 8.561 18.482 1.00 90.94 107 MET A O 1
ATOM 882 N N . HIS A 1 108 ? -11.185 10.092 19.633 1.00 89.12 108 HIS A N 1
ATOM 883 C CA . HIS A 1 108 ? -11.968 11.254 19.192 1.00 89.12 108 HIS A CA 1
ATOM 884 C C . HIS A 1 108 ? -11.606 11.726 17.783 1.00 89.12 108 HIS A C 1
ATOM 886 O O . HIS A 1 108 ? -12.373 12.465 17.170 1.00 89.12 108 HIS A O 1
ATOM 892 N N . ASP A 1 109 ? -10.439 11.322 17.277 1.00 88.38 109 ASP A N 1
ATOM 893 C CA . ASP A 1 109 ? -9.992 11.640 15.923 1.00 88.38 109 ASP A CA 1
ATOM 894 C C . ASP A 1 109 ? -10.560 10.667 14.886 1.00 88.38 109 ASP A C 1
ATOM 896 O O . ASP A 1 109 ? -10.312 10.862 13.702 1.00 88.38 109 ASP A O 1
ATOM 900 N N . ILE A 1 110 ? -11.280 9.613 15.282 1.00 90.88 110 ILE A N 1
ATOM 901 C CA . ILE A 1 110 ? -11.778 8.586 14.361 1.00 90.88 110 ILE A CA 1
ATOM 902 C C . ILE A 1 110 ? -13.291 8.396 14.485 1.00 90.88 110 ILE A C 1
ATOM 904 O O . ILE A 1 110 ? -13.851 8.455 15.575 1.00 90.88 110 ILE A O 1
ATOM 908 N N . SER A 1 111 ? -13.956 8.115 13.366 1.00 91.94 111 SER A N 1
ATOM 909 C CA . SER A 1 111 ? -15.294 7.512 13.363 1.00 91.94 111 SER A CA 1
ATOM 910 C C . SER A 1 111 ? -15.278 6.251 12.528 1.00 91.94 111 SER A C 1
ATOM 912 O O . SER A 1 111 ? -14.676 6.209 11.455 1.00 91.94 111 SER A O 1
ATOM 914 N N . ILE A 1 112 ? -15.949 5.225 13.025 1.00 93.38 112 ILE A N 1
ATOM 915 C CA . ILE A 1 112 ? -16.074 3.944 12.347 1.00 93.38 112 ILE A CA 1
ATOM 916 C C . ILE A 1 112 ? -17.199 4.068 11.327 1.00 93.38 112 ILE A C 1
ATOM 918 O O . ILE A 1 112 ? -18.311 4.474 11.664 1.00 93.38 112 ILE A O 1
ATOM 922 N N . LYS A 1 113 ? -16.907 3.733 10.072 1.00 92.38 113 LYS A N 1
ATOM 923 C CA . LYS A 1 113 ? -17.889 3.768 8.985 1.00 92.38 113 LYS A CA 1
ATOM 924 C C . LYS A 1 113 ? -18.617 2.451 8.848 1.00 92.38 113 LYS A C 1
ATOM 926 O O . LYS A 1 113 ? -19.837 2.445 8.731 1.00 92.38 113 LYS A O 1
ATOM 931 N N . ASN A 1 114 ? -17.867 1.358 8.831 1.00 92.19 114 ASN A N 1
ATOM 932 C CA . ASN A 1 114 ? -18.412 0.020 8.699 1.00 92.19 114 ASN A CA 1
ATOM 933 C C . ASN A 1 114 ? -17.384 -1.047 9.094 1.00 92.19 114 ASN A C 1
ATOM 935 O O . ASN A 1 114 ? -16.173 -0.800 9.126 1.00 92.19 114 ASN A O 1
ATOM 939 N N . ILE A 1 115 ? -17.912 -2.238 9.365 1.00 90.44 115 ILE A N 1
ATOM 940 C CA . ILE A 1 115 ? -17.198 -3.504 9.473 1.00 90.44 115 ILE A CA 1
ATOM 941 C C . ILE A 1 115 ? -17.875 -4.490 8.524 1.00 90.44 115 ILE A C 1
ATOM 943 O O . ILE A 1 115 ? -19.083 -4.697 8.601 1.00 90.44 115 ILE A O 1
ATOM 947 N N . GLN A 1 116 ? -17.125 -5.104 7.615 1.00 87.31 116 GLN A N 1
ATOM 948 C CA . GLN A 1 116 ? -17.676 -6.117 6.708 1.00 87.31 116 GLN A CA 1
ATOM 949 C C . GLN A 1 116 ? -17.334 -7.531 7.187 1.00 87.31 116 GLN A C 1
ATOM 951 O O . GLN A 1 116 ? -16.250 -7.773 7.720 1.00 87.31 116 GLN A O 1
ATOM 956 N N . ASN A 1 117 ? -18.286 -8.453 7.003 1.00 77.00 117 ASN A N 1
ATOM 957 C CA . ASN A 1 117 ? -18.204 -9.830 7.491 1.00 77.00 117 ASN A CA 1
ATOM 958 C C . ASN A 1 117 ? -17.236 -10.687 6.642 1.00 77.00 117 ASN A C 1
ATOM 960 O O . ASN A 1 117 ? -17.125 -10.505 5.426 1.00 77.00 117 ASN A O 1
ATOM 964 N N . GLY A 1 118 ? -16.535 -11.624 7.285 1.00 72.25 118 GLY A N 1
ATOM 965 C CA . GLY A 1 118 ? -15.349 -12.311 6.763 1.00 72.25 118 GLY A CA 1
ATOM 966 C C . GLY A 1 118 ? -14.157 -12.107 7.700 1.00 72.25 118 GLY A C 1
ATOM 967 O O . GLY A 1 118 ? -14.311 -12.153 8.915 1.00 72.25 118 GLY A O 1
ATOM 968 N N . SER A 1 119 ? -12.970 -11.844 7.149 1.00 76.38 119 SER A N 1
ATOM 969 C CA . SER A 1 119 ? -11.970 -11.096 7.921 1.00 76.38 119 SER A CA 1
ATOM 970 C C . SER A 1 119 ? -12.555 -9.738 8.283 1.00 76.38 119 SER A C 1
ATOM 972 O O . SER A 1 119 ? -13.099 -9.097 7.388 1.00 76.38 119 SER A O 1
ATOM 974 N N . ALA A 1 120 ? -12.436 -9.289 9.534 1.00 88.00 120 ALA A N 1
ATOM 975 C CA . ALA A 1 120 ? -12.923 -7.970 9.929 1.00 88.00 120 ALA A CA 1
ATOM 976 C C . ALA A 1 120 ? -12.254 -6.871 9.077 1.00 88.00 120 ALA A C 1
ATOM 978 O O . ALA A 1 120 ? -11.085 -6.524 9.270 1.00 88.00 120 ALA A O 1
ATOM 979 N N . ILE A 1 121 ? -12.999 -6.353 8.094 1.00 91.00 121 ILE A N 1
ATOM 980 C CA . ILE A 1 121 ? -12.586 -5.209 7.281 1.00 91.00 121 ILE A CA 1
ATOM 981 C C . ILE A 1 121 ? -13.162 -3.971 7.939 1.00 91.00 121 ILE A C 1
ATOM 983 O O . ILE A 1 121 ? -14.360 -3.726 7.841 1.00 91.00 121 ILE A O 1
ATOM 987 N N . LEU A 1 122 ? -12.309 -3.229 8.632 1.00 92.94 122 LEU A N 1
ATOM 988 C CA . LEU A 1 122 ? -12.685 -2.047 9.391 1.00 92.94 122 LEU A CA 1
ATOM 989 C C . LEU A 1 122 ? -12.330 -0.796 8.596 1.00 92.94 122 LEU A C 1
ATOM 991 O O . LEU A 1 122 ? -11.164 -0.570 8.270 1.00 92.94 122 LEU A O 1
ATOM 995 N N . GLU A 1 123 ? -13.325 0.040 8.330 1.00 94.19 123 GLU A N 1
ATOM 996 C CA . GLU A 1 123 ? -13.133 1.350 7.719 1.00 94.19 123 GLU A CA 1
ATOM 997 C C . GLU A 1 123 ? -13.356 2.445 8.761 1.00 94.19 123 GLU A C 1
ATOM 999 O O . GLU A 1 123 ? -14.434 2.548 9.353 1.00 94.19 123 GLU A O 1
ATOM 1004 N N . THR A 1 124 ? -12.337 3.270 8.992 1.00 92.56 124 THR A N 1
ATOM 1005 C CA . THR A 1 124 ? -12.437 4.449 9.852 1.00 92.56 124 THR A CA 1
ATOM 1006 C C . THR A 1 124 ? -12.165 5.706 9.048 1.00 92.56 124 THR A C 1
ATOM 1008 O O . THR A 1 124 ? -11.307 5.726 8.172 1.00 92.56 124 THR A O 1
ATOM 1011 N N . GLU A 1 125 ? -12.897 6.772 9.341 1.00 91.44 125 GLU A N 1
ATOM 1012 C CA . GLU A 1 125 ? -12.602 8.111 8.846 1.00 91.44 125 GLU A CA 1
ATOM 1013 C C . GLU A 1 125 ? -11.906 8.904 9.952 1.00 91.44 125 GLU A C 1
ATOM 1015 O O . GLU A 1 125 ? -12.332 8.860 11.107 1.00 91.44 125 GLU A O 1
ATOM 1020 N N . ILE A 1 126 ? -10.842 9.630 9.605 1.00 87.19 126 ILE A N 1
ATOM 1021 C CA . ILE A 1 126 ? -10.155 10.526 10.532 1.00 87.19 126 ILE A CA 1
ATOM 1022 C C . ILE A 1 126 ? -10.816 11.904 10.487 1.00 87.19 126 ILE A C 1
ATOM 1024 O O . ILE A 1 126 ? -10.744 12.628 9.488 1.00 87.19 126 ILE A O 1
ATOM 1028 N N . PHE A 1 127 ? -11.406 12.296 11.611 1.00 76.38 127 PHE A N 1
ATOM 1029 C CA . PHE A 1 127 ? -11.977 13.613 11.834 1.00 76.38 127 PHE A CA 1
ATOM 1030 C C . PHE A 1 127 ? -10.939 14.520 12.470 1.00 76.38 127 PHE A C 1
ATOM 1032 O O . PHE A 1 127 ? -10.191 14.156 13.371 1.00 76.38 127 PHE A O 1
ATOM 1039 N N . GLY A 1 128 ? -10.941 15.764 12.026 1.00 62.25 128 GLY A N 1
ATOM 1040 C CA . GLY A 1 128 ? -10.270 16.838 12.723 1.00 62.25 128 GLY A CA 1
ATOM 1041 C C . GLY A 1 128 ? -10.834 18.152 12.232 1.00 62.25 128 GLY A C 1
ATOM 1042 O O . GLY A 1 128 ? -11.171 18.281 11.056 1.00 62.25 128 GLY A O 1
ATOM 1043 N N . LYS A 1 129 ? -10.845 19.166 13.102 1.00 63.34 129 LYS A N 1
ATOM 1044 C CA . LYS A 1 129 ? -10.969 20.582 12.697 1.00 63.34 129 LYS A CA 1
ATOM 1045 C C . LYS A 1 129 ? -9.748 21.069 11.891 1.00 63.34 129 LYS A C 1
ATOM 1047 O O . LYS A 1 129 ? -9.510 22.265 11.795 1.00 63.34 129 LYS A O 1
ATOM 1052 N N . LEU A 1 130 ? -8.943 20.132 11.401 1.00 64.62 130 LEU A N 1
ATOM 1053 C CA . LEU A 1 130 ? -7.743 20.359 10.627 1.00 64.62 130 LEU A CA 1
ATOM 1054 C C . LEU A 1 130 ? -8.158 20.763 9.218 1.00 64.62 130 LEU A C 1
ATOM 1056 O O . LEU A 1 130 ? -9.047 20.142 8.625 1.00 64.62 130 LEU A O 1
ATOM 1060 N N . GLU A 1 131 ? -7.501 21.788 8.686 1.00 72.75 131 GLU A N 1
ATOM 1061 C CA . GLU A 1 131 ? -7.650 22.133 7.279 1.00 72.75 131 GLU A CA 1
ATOM 1062 C C . GLU A 1 131 ? -7.186 20.957 6.403 1.00 72.75 131 GLU A C 1
ATOM 1064 O O . GLU A 1 131 ? -6.403 20.102 6.826 1.00 72.75 131 GLU A O 1
ATOM 1069 N N . SER A 1 132 ? -7.660 20.891 5.158 1.00 69.75 132 SER A N 1
ATOM 1070 C CA . SER A 1 132 ? -7.361 19.776 4.244 1.00 69.75 132 SER A CA 1
ATOM 1071 C C . SER A 1 132 ? -5.856 19.521 4.065 1.00 69.75 132 SER A C 1
ATOM 1073 O O . SER A 1 132 ? -5.428 18.370 3.978 1.00 69.75 132 SER A O 1
ATOM 1075 N N . LYS A 1 133 ? -5.034 20.579 4.081 1.00 70.56 133 LYS A N 1
ATOM 1076 C CA . LYS A 1 133 ? -3.566 20.480 4.002 1.00 70.56 133 LYS A CA 1
ATOM 1077 C C . LYS A 1 133 ? -2.944 19.846 5.248 1.00 70.56 133 LYS A C 1
ATOM 1079 O O . LYS A 1 133 ? -2.011 19.053 5.130 1.00 70.56 133 LYS A O 1
ATOM 1084 N N . ASP A 1 134 ? -3.491 20.138 6.424 1.00 78.81 134 ASP A N 1
ATOM 1085 C CA . ASP A 1 134 ? -3.013 19.584 7.691 1.00 78.81 134 ASP A CA 1
ATOM 1086 C C . ASP A 1 134 ? -3.344 18.091 7.805 1.00 78.81 134 ASP A C 1
ATOM 1088 O O . ASP A 1 134 ? -2.557 17.325 8.363 1.00 78.81 134 ASP A O 1
ATOM 1092 N N . LYS A 1 135 ? -4.470 17.645 7.224 1.00 79.94 135 LYS A N 1
ATOM 1093 C CA . LYS A 1 135 ? -4.826 16.216 7.153 1.00 79.94 135 LYS A CA 1
ATOM 1094 C C . LYS A 1 135 ? -3.801 15.415 6.344 1.00 79.94 135 LYS A C 1
ATOM 1096 O O . LYS A 1 135 ? -3.325 14.381 6.817 1.00 79.94 135 LYS A O 1
ATOM 1101 N N . ALA A 1 136 ? -3.427 15.907 5.159 1.00 79.69 136 ALA A N 1
ATOM 1102 C CA . ALA A 1 136 ? -2.428 15.265 4.303 1.00 79.69 136 ALA A CA 1
ATOM 1103 C C . ALA A 1 136 ? -1.052 15.196 4.986 1.00 79.69 136 ALA A C 1
ATOM 1105 O O . ALA A 1 136 ? -0.395 14.154 4.967 1.00 79.69 136 ALA A O 1
ATOM 1106 N N . LEU A 1 137 ? -0.638 16.282 5.651 1.00 83.06 137 LEU A N 1
ATOM 1107 C CA . LEU A 1 137 ? 0.606 16.310 6.420 1.00 83.06 137 LEU A CA 1
ATOM 1108 C C . LEU A 1 137 ? 0.573 15.319 7.592 1.00 83.06 137 LEU A C 1
ATOM 1110 O O . LEU A 1 137 ? 1.523 14.558 7.762 1.00 83.06 137 LEU A O 1
ATOM 1114 N N . LYS A 1 138 ? -0.522 15.271 8.366 1.00 83.69 138 LYS A N 1
ATOM 1115 C CA . LYS A 1 138 ? -0.667 14.347 9.504 1.00 83.69 138 LYS A CA 1
ATOM 1116 C C . LYS A 1 138 ? -0.523 12.888 9.067 1.00 83.69 138 LYS A C 1
ATOM 1118 O O . LYS A 1 138 ? 0.154 12.118 9.741 1.00 83.69 138 LYS A O 1
ATOM 1123 N N . ILE A 1 139 ? -1.103 12.507 7.929 1.00 83.75 139 ILE A N 1
ATOM 1124 C CA . ILE A 1 139 ? -0.971 11.142 7.397 1.00 83.75 139 ILE A CA 1
ATOM 1125 C C . ILE A 1 139 ? 0.403 10.851 6.860 1.00 83.75 139 ILE A C 1
ATOM 1127 O O . ILE A 1 139 ? 0.906 9.756 7.069 1.00 83.75 139 ILE A O 1
ATOM 1131 N N . ARG A 1 140 ? 1.024 11.810 6.188 1.00 84.94 140 ARG A N 1
ATOM 1132 C CA . ARG A 1 140 ? 2.395 11.634 5.741 1.00 84.94 140 ARG A CA 1
ATOM 1133 C C . ARG A 1 140 ? 3.320 11.367 6.919 1.00 84.94 140 ARG A C 1
ATOM 1135 O O . ARG A 1 140 ? 4.060 10.397 6.875 1.00 84.94 140 ARG A O 1
ATOM 1142 N N . VAL A 1 141 ? 3.180 12.136 8.000 1.00 87.75 141 VAL A N 1
ATOM 1143 C CA . VAL A 1 141 ? 3.912 11.902 9.251 1.00 87.75 141 VAL A CA 1
ATOM 1144 C C . VAL A 1 141 ? 3.575 10.529 9.839 1.00 87.75 141 VAL A C 1
ATOM 1146 O O . VAL A 1 141 ? 4.484 9.807 10.241 1.00 87.75 141 VAL A O 1
ATOM 1149 N N . MET A 1 142 ? 2.296 10.127 9.857 1.00 89.06 142 MET A N 1
ATOM 1150 C CA . MET A 1 142 ? 1.914 8.775 10.284 1.00 89.06 142 MET A CA 1
ATOM 1151 C C . MET A 1 142 ? 2.600 7.706 9.428 1.00 89.06 142 MET A C 1
ATOM 1153 O O . MET A 1 142 ? 3.221 6.804 9.978 1.00 89.06 142 MET A O 1
ATOM 1157 N N . TYR A 1 143 ? 2.545 7.817 8.102 1.00 89.31 143 TYR A N 1
ATOM 1158 C CA . TYR A 1 143 ? 3.147 6.872 7.169 1.00 89.31 143 TYR A CA 1
ATOM 1159 C C . TYR A 1 143 ? 4.671 6.816 7.307 1.00 89.31 143 TYR A C 1
ATOM 1161 O O . TYR A 1 143 ? 5.231 5.728 7.394 1.00 89.31 143 TYR A O 1
ATOM 1169 N N . GLU A 1 144 ? 5.339 7.964 7.397 1.00 86.69 144 GLU A N 1
ATOM 1170 C CA . GLU A 1 144 ? 6.783 8.060 7.641 1.00 86.69 144 GLU A CA 1
ATOM 1171 C C . GLU A 1 144 ? 7.171 7.442 8.996 1.00 86.69 144 GLU A C 1
ATOM 1173 O O . GLU A 1 144 ? 8.265 6.899 9.147 1.00 86.69 144 GLU A O 1
ATOM 1178 N N . SER A 1 145 ? 6.258 7.450 9.975 1.00 88.81 145 SER A N 1
ATOM 1179 C CA . SER A 1 145 ? 6.448 6.790 11.273 1.00 88.81 145 SER A CA 1
ATOM 1180 C C . SER A 1 145 ? 6.237 5.265 11.254 1.00 88.81 145 SER A C 1
ATOM 1182 O O . SER A 1 145 ? 6.613 4.590 12.221 1.00 88.81 145 SER A O 1
ATOM 1184 N N . LEU A 1 146 ? 5.706 4.686 10.164 1.00 90.00 146 LEU A N 1
ATOM 1185 C CA . LEU A 1 146 ? 5.484 3.238 9.998 1.00 90.00 146 LEU A CA 1
ATOM 1186 C C . LEU A 1 146 ? 6.782 2.480 9.676 1.00 90.00 146 LEU A C 1
ATOM 1188 O O . LEU A 1 146 ? 6.892 1.760 8.679 1.00 90.00 146 LEU A O 1
ATOM 1192 N N . THR A 1 147 ? 7.764 2.617 10.565 1.00 91.50 147 THR A N 1
ATOM 1193 C CA . THR A 1 147 ? 9.012 1.844 10.560 1.00 91.50 147 THR A CA 1
ATOM 1194 C C . THR A 1 147 ? 8.741 0.338 10.548 1.00 91.50 147 THR A C 1
ATOM 1196 O O . THR A 1 147 ? 7.706 -0.108 11.039 1.00 91.50 147 THR A O 1
ATOM 1199 N N . ASP A 1 148 ? 9.700 -0.468 10.086 1.00 88.38 148 ASP A N 1
ATOM 1200 C CA . ASP A 1 148 ? 9.623 -1.939 10.124 1.00 88.38 148 ASP A CA 1
ATOM 1201 C C . ASP A 1 148 ? 9.167 -2.484 11.486 1.00 88.38 148 ASP A C 1
ATOM 1203 O O . ASP A 1 148 ? 8.298 -3.351 11.552 1.00 88.38 148 ASP A O 1
ATOM 1207 N N . LYS A 1 149 ? 9.689 -1.913 12.578 1.00 94.06 149 LYS A N 1
ATOM 1208 C CA . LYS A 1 149 ? 9.289 -2.272 13.942 1.00 94.06 149 LYS A CA 1
ATOM 1209 C C . LYS A 1 149 ? 7.811 -1.973 14.200 1.00 94.06 149 LYS A C 1
ATOM 1211 O O . LYS A 1 149 ? 7.119 -2.794 14.786 1.00 94.06 149 LYS A O 1
ATOM 1216 N N . MET A 1 150 ? 7.317 -0.815 13.764 1.00 94.50 150 MET A N 1
ATOM 1217 C CA . MET A 1 150 ? 5.899 -0.468 13.898 1.00 94.50 150 MET A CA 1
ATOM 1218 C C . MET A 1 150 ? 5.018 -1.427 13.088 1.00 94.50 150 MET A C 1
ATOM 1220 O O . MET A 1 150 ? 3.984 -1.867 13.580 1.00 94.50 150 MET A O 1
ATOM 1224 N N . GLN A 1 151 ? 5.440 -1.801 11.876 1.00 93.75 151 GLN A N 1
ATOM 1225 C CA . GLN A 1 151 ? 4.709 -2.767 11.049 1.00 93.75 151 GLN A CA 1
ATOM 1226 C C . GLN A 1 151 ? 4.650 -4.151 11.703 1.00 93.75 151 GLN A C 1
ATOM 1228 O O . GLN A 1 151 ? 3.619 -4.814 11.635 1.00 93.75 151 GLN A O 1
ATOM 1233 N N . GLU A 1 152 ? 5.729 -4.574 12.365 1.00 93.88 152 GLU A N 1
ATOM 1234 C CA . GLU A 1 152 ? 5.770 -5.811 13.152 1.00 93.88 152 GLU A CA 1
ATOM 1235 C C . GLU A 1 152 ? 4.840 -5.752 14.368 1.00 93.88 152 GLU A C 1
ATOM 1237 O O . GLU A 1 152 ? 4.169 -6.736 14.668 1.00 93.88 152 GLU A O 1
ATOM 1242 N N . GLU A 1 153 ? 4.743 -4.614 15.057 1.00 96.38 153 GLU A N 1
ATOM 1243 C CA . GLU A 1 153 ? 3.776 -4.455 16.147 1.00 96.38 153 GLU A CA 1
ATOM 1244 C C . GLU A 1 153 ? 2.326 -4.450 15.625 1.00 96.38 153 GLU A C 1
ATOM 1246 O O . GLU A 1 153 ? 1.470 -5.115 16.204 1.00 96.38 153 GLU A O 1
ATOM 1251 N N . ILE A 1 154 ? 2.047 -3.783 14.499 1.00 96.38 154 ILE A N 1
ATOM 1252 C CA . ILE A 1 154 ? 0.732 -3.818 13.834 1.00 96.38 154 ILE A CA 1
ATOM 1253 C C . ILE A 1 154 ? 0.377 -5.254 13.411 1.00 96.38 154 ILE A C 1
ATOM 1255 O O . ILE A 1 154 ? -0.760 -5.690 13.586 1.00 96.38 154 ILE A O 1
ATOM 1259 N N . ALA A 1 155 ? 1.350 -6.028 12.920 1.00 96.00 155 ALA A N 1
ATOM 1260 C CA . ALA A 1 155 ? 1.159 -7.427 12.540 1.00 96.00 155 ALA A CA 1
ATOM 1261 C C . ALA A 1 155 ? 0.702 -8.316 13.712 1.00 96.00 155 ALA A C 1
ATOM 1263 O O . ALA A 1 155 ? -0.022 -9.287 13.481 1.00 96.00 155 ALA A O 1
ATOM 1264 N N . LYS A 1 156 ? 1.092 -7.993 14.957 1.00 96.75 156 LYS A N 1
ATOM 1265 C CA . LYS A 1 156 ? 0.651 -8.710 16.173 1.00 96.75 156 LYS A CA 1
ATOM 1266 C C . LYS A 1 156 ? -0.822 -8.479 16.504 1.00 96.75 156 LYS A C 1
ATOM 1268 O O . LYS A 1 156 ? -1.384 -9.238 17.285 1.00 96.75 156 LYS A O 1
ATOM 1273 N N . LEU A 1 157 ? -1.441 -7.458 15.911 1.00 96.88 157 LEU A N 1
ATOM 1274 C CA . LEU A 1 157 ? -2.880 -7.195 15.985 1.00 96.88 157 LEU A CA 1
ATOM 1275 C C . LEU A 1 157 ? -3.656 -7.920 14.870 1.00 96.88 157 LEU A C 1
ATOM 1277 O O . LEU A 1 157 ? -4.757 -7.503 14.526 1.00 96.88 157 LEU A O 1
ATOM 1281 N N . ASN A 1 158 ? -3.057 -8.946 14.250 1.00 96.94 158 ASN A N 1
ATOM 1282 C CA . ASN A 1 158 ? -3.618 -9.709 13.130 1.00 96.94 158 ASN A CA 1
ATOM 1283 C C . ASN A 1 158 ? -3.990 -8.852 11.906 1.00 96.94 158 ASN A C 1
ATOM 1285 O O . ASN A 1 158 ? -4.762 -9.279 11.047 1.00 96.94 158 ASN A O 1
ATOM 1289 N N . VAL A 1 159 ? -3.432 -7.643 11.788 1.00 97.50 159 VAL A N 1
ATOM 1290 C CA . VAL A 1 159 ? -3.640 -6.781 10.623 1.00 97.50 159 VAL A CA 1
ATOM 1291 C C . VAL A 1 159 ? -2.835 -7.341 9.455 1.00 97.50 159 VAL A C 1
ATOM 1293 O O . VAL A 1 159 ? -1.604 -7.359 9.492 1.00 97.50 159 VAL A O 1
ATOM 1296 N N . PHE A 1 160 ? -3.525 -7.768 8.400 1.00 96.31 160 PHE A N 1
ATOM 1297 C CA . PHE A 1 160 ? -2.906 -8.206 7.147 1.00 96.31 160 PHE A CA 1
ATOM 1298 C C . PHE A 1 160 ? -2.889 -7.103 6.082 1.00 96.31 160 PHE A C 1
ATOM 1300 O O . PHE A 1 160 ? -2.119 -7.180 5.123 1.00 96.31 160 PHE A O 1
ATOM 1307 N N . PHE A 1 161 ? -3.718 -6.068 6.238 1.00 96.00 161 PHE A N 1
ATOM 1308 C CA . PHE A 1 161 ? -3.825 -4.958 5.296 1.00 96.00 161 PHE A CA 1
ATOM 1309 C C . PHE A 1 161 ? -4.078 -3.632 6.015 1.00 96.00 161 PHE A C 1
ATOM 1311 O O . PHE A 1 161 ? -4.904 -3.570 6.921 1.00 96.00 161 PHE A O 1
ATOM 1318 N N . LEU A 1 162 ? -3.401 -2.573 5.575 1.00 95.94 162 LEU A N 1
ATOM 1319 C CA . LEU A 1 162 ? -3.648 -1.195 5.992 1.00 95.94 162 LEU A CA 1
ATOM 1320 C C . LEU A 1 162 ? -3.620 -0.281 4.767 1.00 95.94 162 LEU A C 1
ATOM 1322 O O . LEU A 1 162 ? -2.623 -0.228 4.049 1.00 95.94 162 LEU A O 1
ATOM 1326 N N . TYR A 1 163 ? -4.689 0.475 4.556 1.00 94.88 163 TYR A N 1
ATOM 1327 C CA . TYR A 1 163 ? -4.747 1.557 3.582 1.00 94.88 163 TYR A CA 1
ATOM 1328 C C . TYR A 1 163 ? -4.902 2.916 4.257 1.00 94.88 163 TYR A C 1
ATOM 1330 O O . TYR A 1 163 ? -5.652 3.038 5.224 1.00 94.88 163 TYR A O 1
ATOM 1338 N N . MET A 1 164 ? -4.230 3.926 3.707 1.00 94.00 164 MET A N 1
ATOM 1339 C CA . MET A 1 164 ? -4.335 5.332 4.099 1.00 94.00 164 MET A CA 1
ATOM 1340 C C . MET A 1 164 ? -4.589 6.191 2.858 1.00 94.00 164 MET A C 1
ATOM 1342 O O . MET A 1 164 ? -3.784 6.157 1.926 1.00 94.00 164 MET A O 1
ATOM 1346 N N . GLY A 1 165 ? -5.674 6.964 2.837 1.00 92.00 165 GLY A N 1
ATOM 1347 C CA . GLY A 1 165 ? -6.019 7.827 1.698 1.00 92.00 165 GLY A CA 1
ATOM 1348 C C . GLY A 1 165 ? -7.480 8.243 1.677 1.00 92.00 165 GLY A C 1
ATOM 1349 O O . GLY A 1 165 ? -8.167 8.064 2.674 1.00 92.00 165 GLY A O 1
ATOM 1350 N N . SER A 1 166 ? -7.982 8.769 0.561 1.00 90.62 166 SER A N 1
ATOM 1351 C CA . SER A 1 166 ? -9.427 8.931 0.342 1.00 90.62 166 SER A CA 1
ATOM 1352 C C . SER A 1 166 ? -10.092 7.620 -0.085 1.00 90.62 166 SER A C 1
ATOM 1354 O O . SER A 1 166 ? -9.434 6.682 -0.564 1.00 90.62 166 SER A O 1
ATOM 1356 N N . ILE A 1 167 ? -11.416 7.555 0.078 1.00 86.12 167 ILE A N 1
ATOM 1357 C CA . ILE A 1 167 ? -12.228 6.428 -0.392 1.00 86.12 167 ILE A CA 1
ATOM 1358 C C . ILE A 1 167 ? -12.273 6.390 -1.924 1.00 86.12 167 ILE A C 1
ATOM 1360 O O . ILE A 1 167 ? -12.224 5.313 -2.515 1.00 86.12 167 ILE A O 1
ATOM 1364 N N . GLU A 1 168 ? -12.267 7.551 -2.581 1.00 88.69 168 GLU A N 1
ATOM 1365 C CA . GLU A 1 168 ? -12.230 7.680 -4.035 1.00 88.69 168 GLU A CA 1
ATOM 1366 C C . GLU A 1 168 ? -10.917 7.135 -4.597 1.00 88.69 168 GLU A C 1
ATOM 1368 O O . GLU A 1 168 ? -10.925 6.364 -5.560 1.00 88.69 168 GLU A O 1
ATOM 1373 N N . ALA A 1 169 ? -9.783 7.487 -3.981 1.00 86.25 169 ALA A N 1
ATOM 1374 C CA . ALA A 1 169 ? -8.484 6.950 -4.365 1.00 86.25 169 ALA A CA 1
ATOM 1375 C C . ALA A 1 169 ? -8.406 5.438 -4.116 1.00 86.25 169 ALA A C 1
ATOM 1377 O O . ALA A 1 169 ? -7.853 4.720 -4.953 1.00 86.25 169 ALA A O 1
ATOM 1378 N N . PHE A 1 170 ? -9.016 4.937 -3.035 1.00 87.00 170 PHE A N 1
ATOM 1379 C CA . PHE A 1 170 ? -9.068 3.503 -2.755 1.00 87.00 170 PHE A CA 1
ATOM 1380 C C . PHE A 1 170 ? -9.870 2.770 -3.827 1.00 87.00 170 PHE A C 1
ATOM 1382 O O . PHE A 1 170 ? -9.363 1.829 -4.433 1.00 87.00 170 PHE A O 1
ATOM 1389 N N . ALA A 1 171 ? -11.088 3.235 -4.114 1.00 84.56 171 ALA A N 1
ATOM 1390 C CA . ALA A 1 171 ? -11.954 2.665 -5.140 1.00 84.56 171 ALA A CA 1
ATOM 1391 C C . ALA A 1 171 ? -11.283 2.703 -6.517 1.00 84.56 171 ALA A C 1
ATOM 1393 O O . ALA A 1 171 ? -11.283 1.713 -7.242 1.00 84.56 171 ALA A O 1
ATOM 1394 N N . LYS A 1 172 ? -10.622 3.814 -6.856 1.00 81.19 172 LYS A N 1
ATOM 1395 C CA . LYS A 1 172 ? -9.829 3.941 -8.081 1.00 81.19 172 LYS A CA 1
ATOM 1396 C C . LYS A 1 172 ? -8.664 2.952 -8.113 1.00 81.19 172 LYS A C 1
ATOM 1398 O O . LYS A 1 172 ? -8.434 2.341 -9.149 1.00 81.19 172 LYS A O 1
ATOM 1403 N N . GLN A 1 173 ? -7.955 2.751 -7.001 1.00 76.69 173 GLN A N 1
ATOM 1404 C CA . GLN A 1 173 ? -6.879 1.763 -6.903 1.00 76.69 173 GLN A CA 1
ATOM 1405 C C . GLN A 1 173 ? -7.415 0.329 -7.030 1.00 76.69 173 GLN A C 1
ATOM 1407 O O . GLN A 1 173 ? -6.784 -0.488 -7.694 1.00 76.69 173 GLN A O 1
ATOM 1412 N N . GLN A 1 174 ? -8.573 0.020 -6.441 1.00 75.88 174 GLN A N 1
ATOM 1413 C CA . GLN A 1 174 ? -9.241 -1.277 -6.587 1.00 75.88 174 GLN A CA 1
ATOM 1414 C C . GLN A 1 174 ? -9.712 -1.513 -8.023 1.00 75.88 174 GLN A C 1
ATOM 1416 O O . GLN A 1 174 ? -9.455 -2.580 -8.569 1.00 75.88 174 GLN A O 1
ATOM 1421 N N . ASN A 1 175 ? -10.303 -0.503 -8.666 1.00 71.44 175 ASN A N 1
ATOM 1422 C CA . ASN A 1 175 ? -10.687 -0.554 -10.076 1.00 71.44 175 ASN A CA 1
ATOM 1423 C C . ASN A 1 175 ? -9.465 -0.751 -10.965 1.00 71.44 175 ASN A C 1
ATOM 1425 O O . ASN A 1 175 ? -9.447 -1.644 -11.800 1.00 71.44 175 ASN A O 1
ATOM 1429 N N . TYR A 1 176 ? -8.387 -0.002 -10.729 1.00 66.44 176 TYR A N 1
ATOM 1430 C CA . TYR A 1 176 ? -7.138 -0.240 -11.435 1.00 66.44 176 TYR A CA 1
ATOM 1431 C C . TYR A 1 176 ? -6.616 -1.647 -11.193 1.00 66.44 176 TYR A C 1
ATOM 1433 O O . TYR A 1 176 ? -6.170 -2.262 -12.140 1.00 66.44 176 TYR A O 1
ATOM 1441 N N . ARG A 1 177 ? -6.696 -2.209 -9.984 1.00 63.75 177 ARG A N 1
ATOM 1442 C CA . ARG A 1 177 ? -6.268 -3.593 -9.712 1.00 63.75 177 ARG A CA 1
ATOM 1443 C C . ARG A 1 177 ? -7.143 -4.637 -10.398 1.00 63.75 177 ARG A C 1
ATOM 1445 O O . ARG A 1 177 ? -6.598 -5.579 -10.968 1.00 63.75 177 ARG A O 1
ATOM 1452 N N . SER A 1 178 ? -8.462 -4.472 -10.388 1.00 60.28 178 SER A N 1
ATOM 1453 C CA . SER A 1 178 ? -9.386 -5.365 -11.096 1.00 60.28 178 SER A CA 1
ATOM 1454 C C . SER A 1 178 ? -9.222 -5.252 -12.621 1.00 60.28 178 SER A C 1
ATOM 1456 O O . SER A 1 178 ? -9.388 -6.237 -13.348 1.00 60.28 178 SER A O 1
ATOM 1458 N N . GLU A 1 179 ? -8.795 -4.079 -13.099 1.00 56.47 179 GLU A N 1
ATOM 1459 C CA . GLU A 1 179 ? -8.405 -3.794 -14.480 1.00 56.47 179 GLU A CA 1
ATOM 1460 C C . GLU A 1 179 ? -6.940 -4.125 -14.807 1.00 56.47 179 GLU A C 1
ATOM 1462 O O . GLU A 1 179 ? -6.626 -4.278 -15.993 1.00 56.47 179 GLU A O 1
ATOM 1467 N N . ILE A 1 180 ? -6.054 -4.332 -13.813 1.00 47.41 180 ILE A N 1
ATOM 1468 C CA . ILE A 1 180 ? -4.727 -4.965 -13.949 1.00 47.41 180 ILE A CA 1
ATOM 1469 C C . ILE A 1 180 ? -4.981 -6.454 -14.229 1.00 47.41 180 ILE A C 1
ATOM 1471 O O . ILE A 1 180 ? -4.590 -7.387 -13.536 1.00 47.41 180 ILE A O 1
ATOM 1475 N N . LYS A 1 181 ? -5.628 -6.700 -15.360 1.00 44.84 181 LYS A N 1
ATOM 1476 C CA . LYS A 1 181 ? -5.457 -7.899 -16.144 1.00 44.84 181 LYS A CA 1
ATOM 1477 C C . LYS A 1 181 ? -4.038 -7.781 -16.660 1.00 44.84 181 LYS A C 1
ATOM 1479 O O . LYS A 1 181 ? -3.816 -7.043 -17.609 1.00 44.84 181 LYS A O 1
ATOM 1484 N N . LEU A 1 182 ? -3.053 -8.436 -16.045 1.00 43.97 182 LEU A N 1
ATOM 1485 C CA . LEU A 1 182 ? -1.759 -8.617 -16.711 1.00 43.97 182 LEU A CA 1
ATOM 1486 C C . LEU A 1 182 ? -2.063 -8.986 -18.161 1.00 43.97 182 LEU A C 1
ATOM 1488 O O . LEU A 1 182 ? -2.727 -9.999 -18.373 1.00 43.97 182 LEU A O 1
ATOM 1492 N N . ASN A 1 183 ? -1.722 -8.130 -19.128 1.00 39.41 183 ASN A N 1
ATOM 1493 C CA . ASN A 1 183 ? -2.254 -8.324 -20.469 1.00 39.41 183 ASN A CA 1
ATOM 1494 C C . ASN A 1 183 ? -1.677 -9.650 -20.994 1.00 39.41 183 ASN A C 1
ATOM 1496 O O . ASN A 1 183 ? -0.469 -9.704 -21.260 1.00 39.41 183 ASN A O 1
ATOM 1500 N N . PRO A 1 184 ? -2.482 -10.722 -21.156 1.00 41.41 184 PRO A N 1
ATOM 1501 C CA . PRO A 1 184 ? -1.945 -12.038 -21.491 1.00 41.41 184 PRO A CA 1
ATOM 1502 C C . PRO A 1 184 ? -1.266 -12.032 -22.864 1.00 41.41 184 PRO A C 1
ATOM 1504 O O . PRO A 1 184 ? -0.382 -12.841 -23.125 1.00 41.41 184 PRO A O 1
ATOM 1507 N N . GLN A 1 185 ? -1.630 -11.072 -23.723 1.00 36.19 185 GLN A N 1
ATOM 1508 C CA . GLN A 1 185 ? -0.998 -10.822 -25.015 1.00 36.19 185 GLN A CA 1
ATOM 1509 C C . GLN A 1 185 ? 0.470 -10.379 -24.883 1.00 36.19 185 GLN A C 1
ATOM 1511 O O . GLN A 1 185 ? 1.265 -10.599 -25.797 1.00 36.19 185 GLN A O 1
ATOM 1516 N N . PHE A 1 186 ? 0.845 -9.751 -23.763 1.00 40.06 186 PHE A N 1
ATOM 1517 C CA . PHE A 1 186 ? 2.196 -9.241 -23.507 1.00 40.06 186 PHE A CA 1
ATOM 1518 C C . PHE A 1 186 ? 2.953 -9.986 -22.403 1.00 40.06 186 PHE A C 1
ATOM 1520 O O . PHE A 1 186 ? 4.166 -9.772 -22.293 1.00 40.06 186 PHE A O 1
ATOM 1527 N N . ASN A 1 187 ? 2.278 -10.871 -21.661 1.00 41.28 187 ASN A N 1
ATOM 1528 C CA . ASN A 1 187 ? 2.897 -11.894 -20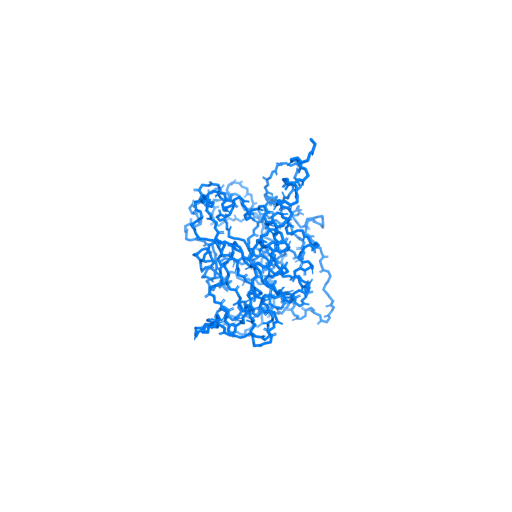.823 1.00 41.28 187 ASN A CA 1
ATOM 1529 C C . ASN A 1 187 ? 3.492 -12.971 -21.732 1.00 41.28 187 ASN A C 1
ATOM 1531 O O . ASN A 1 187 ? 2.784 -13.792 -22.320 1.00 41.28 187 ASN A O 1
ATOM 1535 N N . ARG A 1 188 ? 4.811 -12.957 -21.890 1.00 45.19 188 ARG A N 1
ATOM 1536 C CA . ARG A 1 188 ? 5.508 -13.943 -22.712 1.00 45.19 188 ARG A CA 1
ATOM 1537 C C . ARG A 1 188 ? 6.672 -14.501 -21.911 1.00 45.19 188 ARG A C 1
ATOM 1539 O O . ARG A 1 188 ? 7.573 -13.756 -21.536 1.00 45.19 188 ARG A O 1
ATOM 1546 N N . THR A 1 189 ? 6.639 -15.804 -21.660 1.00 41.78 189 THR A N 1
ATOM 1547 C CA . THR A 1 189 ? 7.847 -16.579 -21.380 1.00 41.78 189 THR A CA 1
ATOM 1548 C C . THR A 1 189 ? 8.546 -16.745 -22.720 1.00 41.78 189 THR A C 1
ATOM 1550 O O . THR A 1 189 ? 7.955 -17.246 -23.683 1.00 41.78 189 THR A O 1
ATOM 1553 N N . TYR A 1 190 ? 9.746 -16.190 -22.846 1.00 45.22 190 TYR A N 1
ATOM 1554 C CA . TYR A 1 190 ? 10.492 -16.283 -24.092 1.00 45.22 190 TYR A CA 1
ATOM 1555 C C . TYR A 1 190 ? 11.213 -17.627 -24.155 1.00 45.22 190 TYR A C 1
ATOM 1557 O O . TYR A 1 190 ? 12.260 -17.796 -23.539 1.00 45.22 190 TYR A O 1
ATOM 1565 N N . GLY A 1 191 ? 10.644 -18.554 -24.920 1.00 38.25 191 GLY A N 1
ATOM 1566 C CA . GLY A 1 191 ? 11.296 -19.803 -25.294 1.00 38.25 191 GLY A CA 1
ATOM 1567 C C . GLY A 1 191 ? 12.366 -19.652 -26.380 1.00 38.25 191 GLY A C 1
ATOM 1568 O O . GLY A 1 191 ? 12.469 -18.592 -27.024 1.00 38.25 191 GLY A O 1
ATOM 1569 N N . PRO A 1 192 ? 13.136 -20.723 -26.644 1.00 36.56 192 PRO A N 1
ATOM 1570 C CA . PRO A 1 192 ? 14.055 -20.797 -27.777 1.00 36.56 192 PRO A CA 1
ATOM 1571 C C . PRO A 1 192 ? 13.326 -20.442 -29.084 1.00 36.56 192 PRO A C 1
ATOM 1573 O O . PRO A 1 192 ? 12.349 -21.086 -29.449 1.00 36.56 192 PRO A O 1
ATOM 1576 N N . GLY A 1 193 ? 13.762 -19.383 -29.777 1.00 46.03 193 GLY A N 1
ATOM 1577 C CA . GLY A 1 193 ? 13.099 -18.895 -30.999 1.00 46.03 193 GLY A CA 1
ATOM 1578 C C . GLY A 1 193 ? 12.353 -17.562 -30.873 1.00 46.03 193 GLY A C 1
ATOM 1579 O O . GLY A 1 193 ? 12.117 -16.897 -31.877 1.00 46.03 193 GLY A O 1
ATOM 1580 N N . HIS A 1 194 ? 11.987 -17.136 -29.658 1.00 44.62 194 HIS A N 1
ATOM 1581 C CA . HIS A 1 194 ? 11.118 -15.965 -29.458 1.00 44.62 194 HIS A CA 1
ATOM 1582 C C . HIS A 1 194 ? 11.851 -14.647 -29.166 1.00 44.62 194 HIS A C 1
ATOM 1584 O O . HIS A 1 194 ? 11.273 -13.577 -29.372 1.00 44.62 194 HIS A O 1
ATOM 1590 N N . THR A 1 195 ? 13.111 -14.697 -28.730 1.00 43.72 195 THR A N 1
ATOM 1591 C CA . THR A 1 195 ? 13.956 -13.513 -28.498 1.00 43.72 195 THR A CA 1
ATOM 1592 C C . THR A 1 195 ? 15.409 -13.804 -28.821 1.00 43.72 195 THR A C 1
ATOM 1594 O O . THR A 1 195 ? 16.220 -14.046 -27.934 1.00 43.72 195 THR A O 1
ATOM 1597 N N . TYR A 1 196 ? 15.772 -13.701 -30.085 1.00 44.62 196 TYR A N 1
ATOM 1598 C CA . TYR A 1 196 ? 17.126 -13.285 -30.427 1.00 44.62 196 TYR A CA 1
ATOM 1599 C C . TYR A 1 196 ? 17.017 -11.911 -31.077 1.00 44.62 196 TYR A C 1
ATOM 1601 O O . TYR A 1 196 ? 16.995 -11.762 -32.291 1.00 44.62 196 TYR A O 1
ATOM 1609 N N . TRP A 1 197 ? 16.892 -10.876 -30.246 1.00 51.66 197 TRP A N 1
ATOM 1610 C CA . TRP A 1 197 ? 17.155 -9.518 -30.711 1.00 51.66 197 TRP A CA 1
ATOM 1611 C C . TRP A 1 197 ? 18.629 -9.252 -30.453 1.00 51.66 197 TRP A C 1
ATOM 1613 O O . TRP A 1 197 ? 19.029 -8.816 -29.377 1.00 51.66 197 TRP A O 1
ATOM 1623 N N . THR A 1 198 ? 19.458 -9.594 -31.431 1.00 49.09 198 THR A N 1
ATOM 1624 C CA . THR A 1 198 ? 20.846 -9.147 -31.453 1.00 49.09 198 THR A CA 1
ATOM 1625 C C . THR A 1 198 ? 20.851 -7.684 -31.879 1.00 49.09 198 THR A C 1
ATOM 1627 O O . THR A 1 198 ? 20.687 -7.381 -33.061 1.00 49.09 198 THR A O 1
ATOM 1630 N N . GLY A 1 199 ? 20.999 -6.778 -30.913 1.00 58.09 199 GLY A N 1
ATOM 1631 C CA . GLY A 1 199 ? 21.049 -5.339 -31.164 1.00 58.09 199 GLY A CA 1
ATOM 1632 C C . GLY A 1 199 ? 19.799 -4.578 -30.719 1.00 58.09 199 GLY A C 1
ATOM 1633 O O . GLY A 1 199 ? 18.944 -5.085 -29.996 1.00 58.09 199 GLY A O 1
ATOM 1634 N N . GLU A 1 200 ? 19.733 -3.321 -31.138 1.00 67.75 200 GLU A N 1
ATOM 1635 C CA . GLU A 1 200 ? 18.696 -2.364 -30.755 1.00 67.75 200 GLU A CA 1
ATOM 1636 C C . GLU A 1 200 ? 17.335 -2.698 -31.393 1.00 67.75 200 GLU A C 1
ATOM 1638 O O . GLU A 1 200 ? 17.257 -3.116 -32.552 1.00 67.75 200 GLU A O 1
ATOM 1643 N N . LEU A 1 201 ? 16.240 -2.458 -30.666 1.00 71.44 201 LEU A N 1
ATOM 1644 C CA . LEU A 1 201 ? 14.887 -2.663 -31.186 1.00 71.44 201 LEU A CA 1
ATOM 1645 C C . LEU A 1 201 ? 14.499 -1.599 -32.237 1.00 71.44 201 LEU A C 1
ATOM 1647 O O . LEU A 1 201 ? 14.439 -0.409 -31.931 1.00 71.44 201 LEU A O 1
ATOM 1651 N N . LYS A 1 202 ? 14.153 -2.036 -33.458 1.00 69.38 202 LYS A N 1
ATOM 1652 C CA . LYS A 1 202 ? 13.780 -1.174 -34.603 1.00 69.38 202 LYS A CA 1
ATOM 1653 C C . LYS A 1 202 ? 12.284 -1.226 -34.942 1.00 69.38 202 LYS A C 1
ATOM 1655 O O . LYS A 1 202 ? 11.905 -1.493 -36.075 1.00 69.38 202 LYS A O 1
ATOM 1660 N N . ASP A 1 203 ? 11.415 -0.985 -33.967 1.00 77.06 203 ASP A N 1
ATOM 1661 C CA . ASP A 1 203 ? 9.950 -1.042 -34.144 1.00 77.06 203 ASP A CA 1
ATOM 1662 C C . ASP A 1 203 ? 9.298 0.327 -34.435 1.00 77.06 203 ASP A C 1
ATOM 1664 O O . ASP A 1 203 ? 8.089 0.492 -34.270 1.00 77.06 203 ASP A O 1
ATOM 1668 N N . GLY A 1 204 ? 10.102 1.325 -34.818 1.00 77.75 204 GLY A N 1
ATOM 1669 C CA . GLY A 1 204 ? 9.637 2.676 -35.143 1.00 77.75 204 GLY A CA 1
ATOM 1670 C C . GLY A 1 204 ? 9.157 3.498 -33.942 1.00 77.75 204 GLY A C 1
ATOM 1671 O O . GLY A 1 204 ? 8.611 4.584 -34.134 1.00 77.75 204 GLY A O 1
ATOM 1672 N N . ARG A 1 205 ? 9.333 3.013 -32.705 1.00 79.56 205 ARG A N 1
ATOM 1673 C CA . ARG A 1 205 ? 8.951 3.770 -31.506 1.00 79.56 205 ARG A CA 1
ATOM 1674 C C . ARG A 1 205 ? 10.054 4.723 -31.063 1.00 79.56 205 ARG A C 1
ATOM 1676 O O . ARG A 1 205 ? 11.221 4.347 -30.976 1.00 79.56 205 ARG A O 1
ATOM 1683 N N . ASP A 1 206 ? 9.642 5.932 -30.702 1.00 81.25 206 ASP A N 1
ATOM 1684 C CA . ASP A 1 206 ? 10.513 6.963 -30.149 1.00 81.25 206 ASP A CA 1
ATOM 1685 C C . ASP A 1 206 ? 10.806 6.694 -28.664 1.00 81.25 206 ASP A C 1
ATOM 1687 O O . ASP A 1 206 ? 9.946 6.896 -27.803 1.00 81.25 206 ASP A O 1
ATOM 1691 N N . ARG A 1 207 ? 12.022 6.206 -28.392 1.00 80.31 207 ARG A N 1
ATOM 1692 C CA . ARG A 1 207 ? 12.536 5.862 -27.055 1.00 80.31 207 ARG A CA 1
ATOM 1693 C C . ARG A 1 207 ? 13.647 6.805 -26.596 1.00 80.31 207 ARG A C 1
ATOM 1695 O O . ARG A 1 207 ? 14.623 6.366 -25.990 1.00 80.31 207 ARG A O 1
ATOM 1702 N N . GLY A 1 208 ? 13.564 8.081 -26.965 1.00 81.69 208 GLY A N 1
ATOM 1703 C CA . GLY A 1 208 ? 14.532 9.083 -26.508 1.00 81.69 208 GLY A CA 1
ATOM 1704 C C . GLY A 1 208 ? 15.947 8.871 -27.041 1.00 81.69 208 GLY A C 1
ATOM 1705 O O . GLY A 1 208 ? 16.922 9.217 -26.380 1.00 81.69 208 GLY A O 1
ATOM 1706 N N . GLY A 1 209 ? 16.069 8.250 -28.219 1.00 76.50 209 GLY A N 1
ATOM 1707 C CA . GLY A 1 209 ? 17.342 8.067 -28.920 1.00 76.50 209 GLY A CA 1
ATOM 1708 C C . GLY A 1 209 ? 18.331 7.099 -28.265 1.00 76.50 209 GLY A C 1
ATOM 1709 O O . GLY A 1 209 ? 19.464 7.001 -28.734 1.00 76.50 209 GLY A O 1
ATOM 1710 N N . LYS A 1 210 ? 17.945 6.385 -27.197 1.00 75.38 210 LYS A N 1
ATOM 1711 C CA . LYS A 1 210 ? 18.780 5.342 -26.589 1.00 75.38 210 LYS A CA 1
ATOM 1712 C C . LYS A 1 210 ? 18.330 3.949 -27.021 1.00 75.38 210 LYS A C 1
ATOM 1714 O O . LYS A 1 210 ? 17.127 3.688 -27.107 1.00 75.38 210 LYS A O 1
ATOM 1719 N N . PRO A 1 211 ? 19.282 3.038 -27.263 1.00 71.94 211 PRO A N 1
ATOM 1720 C CA . PRO A 1 211 ? 18.942 1.682 -27.634 1.00 71.94 211 PRO A CA 1
ATOM 1721 C C . PRO A 1 211 ? 18.252 0.927 -26.515 1.00 71.94 211 PRO A C 1
ATOM 1723 O O . PRO A 1 211 ? 18.653 0.986 -25.354 1.00 71.94 211 PRO A O 1
ATOM 1726 N N . TYR A 1 212 ? 17.233 0.169 -26.903 1.00 72.56 212 TYR A N 1
ATOM 1727 C CA . TYR A 1 212 ? 16.519 -0.736 -26.021 1.00 72.56 212 TYR A CA 1
ATOM 1728 C C . TYR A 1 212 ? 16.828 -2.182 -26.409 1.00 72.56 212 TYR A C 1
ATOM 1730 O O . TYR A 1 212 ? 16.569 -2.588 -27.544 1.00 72.56 212 TYR A O 1
ATOM 1738 N N . TYR A 1 213 ? 17.367 -2.938 -25.453 1.00 72.94 213 TYR A N 1
ATOM 1739 C CA . TYR A 1 213 ? 17.764 -4.338 -25.612 1.00 72.94 213 TYR A CA 1
ATOM 1740 C C . TYR A 1 213 ? 16.848 -5.233 -24.789 1.00 72.94 213 TYR A C 1
ATOM 1742 O O . TYR A 1 213 ? 16.813 -5.074 -23.575 1.00 72.94 213 TYR A O 1
ATOM 1750 N N . CYS A 1 214 ? 16.145 -6.182 -25.405 1.00 66.81 214 CYS A N 1
ATOM 1751 C CA . CYS A 1 214 ? 15.312 -7.139 -24.673 1.00 66.81 214 CYS A CA 1
ATOM 1752 C C . CYS A 1 214 ? 16.171 -8.279 -24.097 1.00 66.81 214 CYS A C 1
ATOM 1754 O O . CYS A 1 214 ? 16.853 -8.952 -24.874 1.00 66.81 214 CYS A O 1
ATOM 1756 N N . PRO A 1 215 ? 16.126 -8.547 -22.782 1.00 64.75 215 PRO A N 1
ATOM 1757 C CA . PRO A 1 215 ? 16.884 -9.646 -22.198 1.00 64.75 215 PRO A CA 1
ATOM 1758 C C . PRO A 1 215 ? 16.319 -11.011 -22.618 1.00 64.75 215 PRO A C 1
ATOM 1760 O O . PRO A 1 215 ? 15.109 -11.245 -22.581 1.00 64.75 215 PRO A O 1
ATOM 1763 N N . VAL A 1 216 ? 17.212 -11.915 -23.025 1.00 58.44 216 VAL A N 1
ATOM 1764 C CA . VAL A 1 216 ? 16.880 -13.288 -23.436 1.00 58.44 216 VAL A CA 1
ATOM 1765 C C . VAL A 1 216 ? 16.659 -14.157 -22.198 1.00 58.44 216 VAL A C 1
ATOM 1767 O O . VAL A 1 216 ? 17.475 -14.122 -21.282 1.00 58.44 216 VAL A O 1
ATOM 1770 N N . GLY A 1 217 ? 15.574 -14.938 -22.172 1.00 57.50 217 GLY A N 1
ATOM 1771 C CA . GLY A 1 217 ? 15.250 -15.853 -21.065 1.00 57.50 217 GLY A CA 1
ATOM 1772 C C . GLY A 1 217 ? 14.521 -15.213 -19.876 1.00 57.50 217 GLY A C 1
ATOM 1773 O O . GLY A 1 217 ? 14.347 -15.855 -18.847 1.00 57.50 217 GLY A O 1
ATOM 1774 N N . TRP A 1 218 ? 14.086 -13.956 -19.997 1.00 58.06 218 TRP A N 1
ATOM 1775 C CA . TRP A 1 218 ? 13.391 -13.232 -18.928 1.00 58.06 218 TRP A CA 1
ATOM 1776 C C . TRP A 1 218 ? 11.883 -13.208 -19.157 1.00 58.06 218 TRP A C 1
ATOM 1778 O O . TRP A 1 218 ? 11.423 -12.976 -20.270 1.00 58.06 218 TRP A O 1
ATOM 1788 N N . GLN A 1 219 ? 11.087 -13.365 -18.103 1.00 58.12 219 GLN A N 1
ATOM 1789 C CA . GLN A 1 219 ? 9.643 -13.174 -18.201 1.00 58.12 219 GLN A CA 1
ATOM 1790 C C . GLN A 1 219 ? 9.299 -11.688 -18.078 1.00 58.12 219 GLN A C 1
ATOM 1792 O O . GLN A 1 219 ? 9.650 -11.032 -17.097 1.00 58.12 219 GLN A O 1
ATOM 1797 N N . ARG A 1 220 ? 8.585 -11.148 -19.071 1.00 62.97 220 ARG A N 1
ATOM 1798 C CA . ARG A 1 220 ? 8.050 -9.784 -18.998 1.00 62.97 220 ARG A CA 1
ATOM 1799 C C . ARG A 1 220 ? 6.604 -9.820 -18.523 1.00 62.97 220 ARG A C 1
ATOM 1801 O O . ARG A 1 220 ? 5.748 -10.363 -19.217 1.00 62.97 220 ARG A O 1
ATOM 1808 N N . ASN A 1 221 ? 6.339 -9.158 -17.404 1.00 59.19 221 ASN A N 1
ATOM 1809 C CA . ASN A 1 221 ? 4.989 -8.839 -16.952 1.00 59.19 221 ASN A CA 1
ATOM 1810 C C . ASN A 1 221 ? 4.679 -7.392 -17.347 1.00 59.19 221 ASN A C 1
ATOM 1812 O O . ASN A 1 221 ? 5.527 -6.512 -17.196 1.00 59.19 221 ASN A O 1
ATOM 1816 N N . SER A 1 222 ? 3.502 -7.155 -17.922 1.00 56.44 222 SER A N 1
ATOM 1817 C CA . SER A 1 222 ? 3.071 -5.815 -18.340 1.00 56.44 222 SER A CA 1
ATOM 1818 C C . SER A 1 222 ? 1.854 -5.407 -17.521 1.00 56.44 222 SER A C 1
ATOM 1820 O O . SER A 1 222 ? 0.876 -6.152 -17.475 1.00 56.44 222 SER A O 1
ATOM 1822 N N . LEU A 1 223 ? 1.909 -4.233 -16.895 1.00 57.97 223 LEU A N 1
ATOM 1823 C CA . LEU A 1 223 ? 0.762 -3.631 -16.218 1.00 57.97 223 LEU A CA 1
ATOM 1824 C C . LEU A 1 223 ? -0.076 -2.863 -17.249 1.00 57.97 223 LEU A C 1
ATOM 1826 O O . LEU A 1 223 ? 0.488 -2.268 -18.174 1.00 57.97 223 LEU A O 1
ATOM 1830 N N . TYR A 1 224 ? -1.404 -2.862 -17.105 1.00 48.03 224 TYR A N 1
ATOM 1831 C CA . TYR A 1 224 ? -2.210 -1.848 -17.784 1.00 48.03 224 TYR A CA 1
ATOM 1832 C C . TYR A 1 224 ? -1.841 -0.501 -17.175 1.00 48.03 224 TYR A C 1
ATOM 1834 O O . TYR A 1 224 ? -1.930 -0.307 -15.967 1.00 48.03 224 TYR A O 1
ATOM 1842 N N . ILE A 1 225 ? -1.368 0.407 -18.019 1.00 56.12 225 ILE A N 1
ATOM 1843 C CA . ILE A 1 225 ? -1.123 1.790 -17.634 1.00 56.12 225 ILE A CA 1
ATOM 1844 C C . ILE A 1 225 ? -2.144 2.649 -18.379 1.00 56.12 225 ILE A C 1
ATOM 1846 O O . ILE A 1 225 ? -2.586 2.255 -19.460 1.00 56.12 225 ILE A O 1
ATOM 1850 N N . ILE A 1 226 ? -2.493 3.789 -17.773 1.00 52.53 226 ILE A N 1
ATOM 1851 C CA . ILE A 1 226 ? -3.449 4.801 -18.240 1.00 52.53 226 ILE A CA 1
ATOM 1852 C C . ILE A 1 226 ? -3.523 4.960 -19.765 1.00 52.53 226 ILE A C 1
ATOM 1854 O O . ILE A 1 226 ? -2.521 4.859 -20.488 1.00 52.53 226 ILE A O 1
ATOM 1858 N N . ASP A 1 227 ? -4.711 5.330 -20.238 1.00 56.00 227 ASP A N 1
ATOM 1859 C CA . ASP A 1 227 ? -4.903 5.767 -21.615 1.00 56.00 227 ASP A CA 1
ATOM 1860 C C . ASP A 1 227 ? -3.899 6.868 -21.987 1.00 56.00 227 ASP A C 1
ATOM 1862 O O . ASP A 1 227 ? -3.481 7.691 -21.169 1.00 56.00 227 ASP A O 1
ATOM 1866 N N . ASN A 1 228 ? -3.483 6.874 -23.254 1.00 67.06 228 ASN A N 1
ATOM 1867 C CA . ASN A 1 228 ? -2.551 7.856 -23.813 1.00 67.06 228 ASN A CA 1
ATOM 1868 C C . ASN A 1 228 ? -1.090 7.800 -23.297 1.00 67.06 228 ASN A C 1
ATOM 1870 O O . ASN A 1 228 ? -0.304 8.709 -23.583 1.00 67.06 228 ASN A O 1
ATOM 1874 N N . LEU A 1 229 ? -0.670 6.713 -22.626 1.00 70.31 229 LEU A N 1
ATOM 1875 C CA . LEU A 1 229 ? 0.729 6.488 -22.206 1.00 70.31 229 LEU A CA 1
ATOM 1876 C C . LEU A 1 229 ? 1.740 6.808 -23.323 1.00 70.31 229 LEU A C 1
ATOM 1878 O O . LEU A 1 229 ? 2.750 7.473 -23.101 1.00 70.31 229 LEU A O 1
ATOM 1882 N N . ARG A 1 230 ? 1.456 6.354 -24.550 1.00 71.12 230 ARG A N 1
ATOM 1883 C CA . ARG A 1 230 ? 2.365 6.525 -25.693 1.00 71.12 230 ARG A CA 1
ATOM 1884 C C . ARG A 1 230 ? 2.615 7.985 -26.051 1.00 71.12 230 ARG A C 1
ATOM 1886 O O . ARG A 1 230 ? 3.742 8.306 -26.407 1.00 71.12 230 ARG A O 1
ATOM 1893 N N . ALA A 1 231 ? 1.599 8.845 -25.992 1.00 78.38 231 ALA A N 1
ATOM 1894 C CA . ALA A 1 231 ? 1.802 10.259 -26.289 1.00 78.38 231 ALA A CA 1
ATOM 1895 C C . ALA A 1 231 ? 2.485 10.965 -25.116 1.00 78.38 231 ALA A C 1
ATOM 1897 O O . ALA A 1 231 ? 3.413 11.736 -25.337 1.00 78.38 231 ALA A O 1
ATOM 1898 N N . ARG A 1 232 ? 2.076 10.652 -23.876 1.00 75.88 232 ARG A N 1
ATOM 1899 C CA . ARG A 1 232 ? 2.634 11.260 -22.657 1.00 75.88 232 ARG A CA 1
ATOM 1900 C C . ARG A 1 232 ? 4.133 11.005 -22.499 1.00 75.88 232 ARG A C 1
ATOM 1902 O O . ARG A 1 232 ? 4.858 11.898 -22.079 1.00 75.88 232 ARG A O 1
ATOM 1909 N N . TYR A 1 233 ? 4.586 9.802 -22.845 1.00 75.69 233 TYR A N 1
ATOM 1910 C CA . TYR A 1 233 ? 5.976 9.368 -22.681 1.00 75.69 233 TYR A CA 1
ATOM 1911 C C . TYR A 1 233 ? 6.712 9.204 -24.016 1.00 75.69 233 TYR A C 1
ATOM 1913 O O . TYR A 1 233 ? 7.703 8.478 -24.108 1.00 75.69 233 TYR A O 1
ATOM 1921 N N . LYS A 1 234 ? 6.243 9.868 -25.078 1.00 81.81 234 LYS A N 1
ATOM 1922 C CA . LYS A 1 234 ? 6.974 9.911 -26.349 1.00 81.81 234 LYS A CA 1
ATOM 1923 C C . LYS A 1 234 ? 8.359 10.526 -26.118 1.00 81.81 234 LYS A C 1
ATOM 1925 O O . LYS A 1 234 ? 8.467 11.567 -25.475 1.00 81.81 234 LYS A O 1
ATOM 1930 N N . GLY A 1 235 ? 9.410 9.884 -26.625 1.00 82.38 235 GLY A N 1
ATOM 1931 C CA . GLY A 1 235 ? 10.782 10.371 -26.454 1.00 82.38 235 GLY A CA 1
ATOM 1932 C C . GLY A 1 235 ? 11.397 10.055 -25.091 1.00 82.38 235 GLY A C 1
ATOM 1933 O O . GLY A 1 235 ? 12.541 10.425 -24.842 1.00 82.38 235 GLY A O 1
ATOM 1934 N N . TRP A 1 236 ? 10.690 9.343 -24.210 1.00 79.81 236 TRP A N 1
ATOM 1935 C CA . TRP A 1 236 ? 11.286 8.847 -22.975 1.00 79.81 236 TRP A CA 1
ATOM 1936 C C . TRP A 1 236 ? 12.072 7.568 -23.248 1.00 79.81 236 TRP A C 1
ATOM 1938 O O . TRP A 1 236 ? 11.623 6.673 -23.969 1.00 79.81 236 TRP A O 1
ATOM 1948 N N . CYS A 1 237 ? 13.257 7.471 -22.651 1.00 77.06 237 CYS A N 1
ATOM 1949 C CA . CYS A 1 237 ? 14.035 6.241 -22.684 1.00 77.06 237 CYS A CA 1
ATOM 1950 C C . CYS A 1 237 ? 13.307 5.137 -21.914 1.00 77.06 237 CYS A C 1
ATOM 1952 O O . CYS A 1 237 ? 12.753 5.379 -20.842 1.00 77.06 237 CYS A O 1
ATOM 1954 N N . ILE A 1 238 ? 13.349 3.909 -22.437 1.00 78.06 238 ILE A N 1
ATOM 1955 C CA . ILE A 1 238 ? 12.994 2.747 -21.623 1.00 78.06 238 ILE A CA 1
ATOM 1956 C C . ILE A 1 238 ? 14.169 2.465 -20.693 1.00 78.06 238 ILE A C 1
ATOM 1958 O O . ILE A 1 238 ? 15.304 2.320 -21.148 1.00 78.06 238 ILE A O 1
ATOM 1962 N N . CYS A 1 239 ? 13.874 2.362 -19.404 1.00 83.12 239 CYS A N 1
ATOM 1963 C CA . CYS A 1 239 ? 14.858 2.085 -18.373 1.00 83.12 239 CYS A CA 1
ATOM 1964 C C . CYS A 1 239 ? 14.487 0.815 -17.602 1.00 83.12 239 CYS A C 1
ATOM 1966 O O . CYS A 1 239 ? 13.334 0.390 -17.563 1.00 83.12 239 CYS A O 1
ATOM 1968 N N . TYR A 1 240 ? 15.496 0.234 -16.973 1.00 85.31 240 TYR A N 1
ATOM 1969 C CA . TYR A 1 240 ? 15.427 -0.927 -16.106 1.00 85.31 240 TYR A CA 1
ATOM 1970 C C . TYR A 1 240 ? 15.634 -0.504 -14.658 1.00 85.31 240 TYR A C 1
ATOM 1972 O O . TYR A 1 240 ? 16.474 0.348 -14.370 1.00 85.31 240 TYR A O 1
ATOM 1980 N N . HIS A 1 241 ? 14.900 -1.134 -13.749 1.00 89.56 241 HIS A N 1
ATOM 1981 C CA . HIS A 1 241 ? 15.071 -0.973 -12.312 1.00 89.56 241 HIS A CA 1
ATOM 1982 C C . HIS A 1 241 ? 15.408 -2.339 -11.714 1.00 89.56 241 HIS A C 1
ATOM 1984 O O . HIS A 1 241 ? 14.617 -3.275 -11.823 1.00 89.56 241 HIS A O 1
ATOM 1990 N N . GLY A 1 242 ? 16.602 -2.461 -11.135 1.00 89.31 242 GLY A N 1
ATOM 1991 C CA . GLY A 1 242 ? 16.965 -3.624 -10.330 1.00 89.31 242 GLY A CA 1
ATOM 1992 C C . GLY A 1 242 ? 16.345 -3.488 -8.946 1.00 89.31 242 GLY A C 1
ATOM 1993 O O . GLY A 1 242 ? 16.411 -2.409 -8.361 1.00 89.31 242 GLY A O 1
ATOM 1994 N N . THR A 1 243 ? 15.743 -4.559 -8.435 1.00 90.31 243 THR A N 1
ATOM 1995 C CA . THR A 1 243 ? 15.150 -4.571 -7.094 1.00 90.31 243 THR A CA 1
ATOM 1996 C C . THR A 1 243 ? 15.390 -5.898 -6.378 1.00 90.31 243 THR A C 1
ATOM 1998 O O . THR A 1 243 ? 15.735 -6.907 -6.999 1.00 90.31 243 THR A O 1
ATOM 2001 N N . LYS A 1 244 ? 15.193 -5.908 -5.058 1.00 86.12 244 LYS A N 1
ATOM 2002 C CA . LYS A 1 244 ? 15.203 -7.144 -4.266 1.00 86.12 244 LYS A CA 1
ATOM 2003 C C . LYS A 1 244 ? 13.932 -7.946 -4.513 1.00 86.12 244 LYS A C 1
ATOM 2005 O O . LYS A 1 244 ? 12.871 -7.367 -4.752 1.00 86.12 244 LYS A O 1
ATOM 2010 N N . PHE A 1 245 ? 14.011 -9.268 -4.385 1.00 80.56 245 PHE A N 1
ATOM 2011 C CA . PHE A 1 245 ? 12.865 -10.147 -4.618 1.00 80.56 245 PHE A CA 1
ATOM 2012 C C . PHE A 1 245 ? 11.693 -9.791 -3.692 1.00 80.56 245 PHE A C 1
ATOM 2014 O O . PHE A 1 245 ? 10.552 -9.698 -4.142 1.00 80.56 245 PHE A O 1
ATOM 2021 N N . SER A 1 246 ? 11.986 -9.476 -2.425 1.00 77.50 246 SER A N 1
ATOM 2022 C CA . SER A 1 246 ? 10.990 -9.061 -1.425 1.00 77.50 246 SER A CA 1
ATOM 2023 C C . SER A 1 246 ? 10.219 -7.787 -1.792 1.00 77.50 246 SER A C 1
ATOM 2025 O O . SER A 1 246 ? 9.107 -7.592 -1.310 1.00 77.50 246 SER A O 1
ATOM 2027 N N . PHE A 1 247 ? 10.778 -6.921 -2.642 1.00 80.56 247 PHE A N 1
ATOM 2028 C CA . PHE A 1 247 ? 10.129 -5.682 -3.079 1.00 80.56 247 PHE A CA 1
ATOM 2029 C C . PHE A 1 247 ? 9.401 -5.821 -4.417 1.00 80.56 247 PHE A C 1
ATOM 2031 O O . PHE A 1 247 ? 8.605 -4.950 -4.762 1.00 80.56 247 PHE A O 1
ATOM 2038 N N . GLY A 1 248 ? 9.624 -6.910 -5.162 1.00 80.19 248 GLY A N 1
ATOM 2039 C CA . GLY A 1 248 ? 9.020 -7.116 -6.478 1.00 80.19 248 GLY A CA 1
ATOM 2040 C C . GLY A 1 248 ? 7.493 -7.047 -6.443 1.00 80.19 248 GLY A C 1
ATOM 2041 O O . GLY A 1 248 ? 6.893 -6.324 -7.235 1.00 80.19 248 GLY A O 1
ATOM 2042 N N . LEU A 1 249 ? 6.860 -7.727 -5.480 1.00 69.62 249 LEU A N 1
ATOM 2043 C CA . LEU A 1 249 ? 5.403 -7.689 -5.330 1.00 69.62 249 LEU A CA 1
ATOM 2044 C C . LEU A 1 249 ? 4.903 -6.297 -4.924 1.00 69.62 249 LEU A C 1
ATOM 2046 O O . LEU A 1 249 ? 3.939 -5.811 -5.505 1.00 69.62 249 LEU A O 1
ATOM 2050 N N . ALA A 1 250 ? 5.575 -5.624 -3.987 1.00 69.50 250 ALA A N 1
ATOM 2051 C CA . ALA A 1 250 ? 5.211 -4.264 -3.591 1.00 69.50 250 ALA A CA 1
ATOM 2052 C C . ALA A 1 250 ? 5.253 -3.296 -4.787 1.00 69.50 250 ALA A C 1
ATOM 2054 O O . ALA A 1 250 ? 4.337 -2.496 -4.958 1.00 69.50 250 ALA A O 1
ATOM 2055 N N . ILE A 1 251 ? 6.257 -3.425 -5.662 1.00 78.81 251 ILE A N 1
ATOM 2056 C CA . ILE A 1 251 ? 6.363 -2.634 -6.896 1.00 78.81 251 ILE A CA 1
ATOM 2057 C C . ILE A 1 251 ? 5.232 -2.964 -7.877 1.00 78.81 251 ILE A C 1
ATOM 2059 O O . ILE A 1 251 ? 4.680 -2.061 -8.501 1.00 78.81 251 ILE A O 1
ATOM 2063 N N . LEU A 1 252 ? 4.859 -4.240 -8.016 1.00 69.19 252 LEU A N 1
ATOM 2064 C CA . LEU A 1 252 ? 3.753 -4.651 -8.888 1.00 69.19 252 LEU A CA 1
ATOM 2065 C C . LEU A 1 252 ? 2.394 -4.140 -8.394 1.00 69.19 252 LEU A C 1
ATOM 2067 O O . LEU A 1 252 ? 1.559 -3.760 -9.210 1.00 69.19 252 LEU A O 1
ATOM 2071 N N . LEU A 1 253 ? 2.174 -4.139 -7.078 1.00 61.62 253 LEU A N 1
ATOM 2072 C CA . LEU A 1 253 ? 0.898 -3.757 -6.469 1.00 61.62 253 LEU A CA 1
ATOM 2073 C C . LEU A 1 253 ? 0.755 -2.242 -6.264 1.00 61.62 253 LEU A C 1
ATOM 2075 O O . LEU A 1 253 ? -0.362 -1.727 -6.309 1.00 61.62 253 LEU A O 1
ATOM 2079 N N . SER A 1 254 ? 1.862 -1.543 -6.016 1.00 64.19 254 SER A N 1
ATOM 2080 C CA . SER A 1 254 ? 1.855 -0.150 -5.551 1.00 64.19 254 SER A CA 1
ATOM 2081 C C . SER A 1 254 ? 2.738 0.788 -6.381 1.00 64.19 254 SER A C 1
ATOM 2083 O O . SER A 1 254 ? 2.834 1.966 -6.055 1.00 64.19 254 SER A O 1
ATOM 2085 N N . GLY A 1 255 ? 3.382 0.301 -7.445 1.00 71.12 255 GLY A N 1
ATOM 2086 C CA . GLY A 1 255 ? 4.300 1.092 -8.265 1.00 71.12 255 GLY A CA 1
ATOM 2087 C C . GLY A 1 255 ? 5.689 1.284 -7.641 1.00 71.12 255 GLY A C 1
ATOM 2088 O O . GLY A 1 255 ? 6.008 0.770 -6.570 1.00 71.12 255 GLY A O 1
ATOM 2089 N N . LEU A 1 256 ? 6.555 2.015 -8.348 1.00 79.31 256 LEU A N 1
ATOM 2090 C CA . LEU A 1 256 ? 7.899 2.359 -7.873 1.00 79.31 256 LEU A CA 1
ATOM 2091 C C . LEU A 1 256 ? 7.823 3.552 -6.914 1.00 79.31 256 LEU A C 1
ATOM 2093 O O . LEU A 1 256 ? 7.203 4.561 -7.243 1.00 79.31 256 LEU A O 1
ATOM 2097 N N . LYS A 1 257 ? 8.504 3.457 -5.768 1.00 75.88 257 LYS A N 1
ATOM 2098 C CA . LYS A 1 257 ? 8.661 4.566 -4.816 1.00 75.88 257 LYS A CA 1
ATOM 2099 C C . LYS A 1 257 ? 10.084 5.140 -4.886 1.00 75.88 257 LYS A C 1
ATOM 2101 O O . LYS A 1 257 ? 11.017 4.370 -5.140 1.00 75.88 257 LYS A O 1
ATOM 2106 N N . PRO A 1 258 ? 10.272 6.458 -4.687 1.00 77.69 258 PRO A N 1
ATOM 2107 C CA . PRO A 1 258 ? 11.599 7.044 -4.514 1.00 77.69 258 PRO A CA 1
ATOM 2108 C C . PRO A 1 258 ? 12.359 6.370 -3.366 1.00 77.69 258 PRO A C 1
ATOM 2110 O O . PRO A 1 258 ? 11.751 5.921 -2.398 1.00 77.69 258 PRO A O 1
ATOM 2113 N N . ALA A 1 259 ? 13.682 6.268 -3.486 1.00 73.62 259 ALA A N 1
ATOM 2114 C CA . ALA A 1 259 ? 14.507 5.766 -2.390 1.00 73.62 259 ALA A CA 1
ATOM 2115 C C . ALA A 1 259 ? 14.735 6.866 -1.339 1.00 73.62 259 ALA A C 1
ATOM 2117 O O . ALA A 1 259 ? 14.996 8.006 -1.711 1.00 73.62 259 ALA A O 1
ATOM 2118 N N . ASP A 1 260 ? 14.725 6.507 -0.052 1.00 67.62 260 ASP A N 1
ATOM 2119 C CA . ASP A 1 260 ? 14.939 7.466 1.049 1.00 67.62 260 ASP A CA 1
ATOM 2120 C C . ASP A 1 260 ? 16.402 7.925 1.162 1.00 67.62 260 ASP A C 1
ATOM 2122 O O . ASP A 1 260 ? 16.696 9.030 1.611 1.00 67.62 260 ASP A O 1
ATOM 2126 N N . ASN A 1 261 ? 17.348 7.072 0.754 1.00 62.81 261 ASN A N 1
ATOM 2127 C CA . ASN A 1 261 ? 18.781 7.330 0.877 1.00 62.81 261 ASN A CA 1
ATOM 2128 C C . ASN A 1 261 ? 19.424 7.414 -0.509 1.00 62.81 261 ASN A C 1
ATOM 2130 O O . ASN A 1 261 ? 19.636 6.396 -1.177 1.00 62.81 261 ASN A O 1
ATOM 2134 N N . THR A 1 262 ? 19.699 8.637 -0.963 1.00 70.62 262 THR A N 1
ATOM 2135 C CA . THR A 1 262 ? 20.057 8.903 -2.358 1.00 70.62 262 THR A CA 1
ATOM 2136 C C . THR A 1 262 ? 21.383 9.647 -2.477 1.00 70.62 262 THR A C 1
ATOM 2138 O O . THR A 1 262 ? 21.598 10.706 -1.899 1.00 70.62 262 THR A O 1
ATOM 2141 N N . ALA A 1 263 ? 22.299 9.103 -3.283 1.00 74.88 263 ALA A N 1
ATOM 2142 C CA . ALA A 1 263 ? 23.554 9.780 -3.624 1.00 74.88 263 ALA A CA 1
ATOM 2143 C C . ALA A 1 263 ? 23.359 10.902 -4.665 1.00 74.88 263 ALA A C 1
ATOM 2145 O O . ALA A 1 263 ? 24.254 11.712 -4.887 1.00 74.88 263 ALA A O 1
ATOM 2146 N N . HIS A 1 264 ? 22.201 10.926 -5.332 1.00 80.88 264 HIS A N 1
ATOM 2147 C CA . HIS A 1 264 ? 21.912 11.797 -6.475 1.00 80.88 264 HIS A CA 1
ATOM 2148 C C . HIS A 1 264 ? 20.568 12.530 -6.343 1.00 80.88 264 HIS A C 1
ATOM 2150 O O . HIS A 1 264 ? 20.029 12.988 -7.346 1.00 80.88 264 HIS A O 1
ATOM 2156 N N . GLY A 1 265 ? 20.048 12.651 -5.120 1.00 77.50 265 GLY A N 1
ATOM 2157 C CA . GLY A 1 265 ? 18.761 13.283 -4.844 1.00 77.50 265 GLY A CA 1
ATOM 2158 C C . GLY A 1 265 ? 17.584 12.313 -4.886 1.00 77.50 265 GLY A C 1
ATOM 2159 O O . GLY A 1 265 ? 17.685 11.188 -5.379 1.00 77.50 265 GLY A O 1
ATOM 2160 N N . GLU A 1 266 ? 16.471 12.764 -4.316 1.00 78.81 266 GLU A N 1
ATOM 2161 C CA . GLU A 1 266 ? 15.240 11.992 -4.183 1.00 78.81 266 GLU A CA 1
ATOM 2162 C C . GLU A 1 266 ? 14.703 11.567 -5.557 1.00 78.81 266 GLU A C 1
ATOM 2164 O O . GLU A 1 266 ? 14.509 12.386 -6.457 1.00 78.81 266 GLU A O 1
ATOM 2169 N N . GLY A 1 267 ? 14.488 10.264 -5.737 1.00 82.12 267 GLY A N 1
ATOM 2170 C CA . GLY A 1 267 ? 13.981 9.734 -6.994 1.00 82.12 267 GLY A CA 1
ATOM 2171 C C . GLY A 1 267 ? 14.069 8.218 -7.118 1.00 82.12 267 GLY A C 1
ATOM 2172 O O . GLY A 1 267 ? 14.551 7.506 -6.234 1.00 82.12 267 GLY A O 1
ATOM 2173 N N . ILE A 1 268 ? 13.584 7.724 -8.256 1.00 84.69 268 ILE A N 1
ATOM 2174 C CA . ILE A 1 268 ? 13.669 6.316 -8.643 1.00 84.69 268 ILE A CA 1
ATOM 2175 C C . ILE A 1 268 ? 14.925 6.127 -9.495 1.00 84.69 268 ILE A C 1
ATOM 2177 O O . ILE A 1 268 ? 15.042 6.681 -10.589 1.00 84.69 268 ILE A O 1
ATOM 2181 N N . TYR A 1 269 ? 15.851 5.298 -9.021 1.00 86.69 269 TYR A N 1
ATOM 2182 C CA . TYR A 1 269 ? 17.036 4.931 -9.790 1.00 86.69 269 TYR A CA 1
ATOM 2183 C C . TYR A 1 269 ? 16.689 3.902 -10.856 1.00 86.69 269 TYR A C 1
ATOM 2185 O O . TYR A 1 269 ? 16.352 2.761 -10.548 1.00 86.69 269 TYR A O 1
ATOM 2193 N N . ALA A 1 270 ? 16.819 4.285 -12.118 1.00 88.75 270 ALA A N 1
ATOM 2194 C CA . ALA A 1 270 ? 16.677 3.381 -13.246 1.00 88.75 270 ALA A CA 1
ATOM 2195 C C . ALA A 1 270 ? 17.850 3.566 -14.216 1.00 88.75 270 ALA A C 1
ATOM 2197 O O . ALA A 1 270 ? 18.483 4.620 -14.255 1.00 88.75 270 ALA A O 1
ATOM 2198 N N . SER A 1 271 ? 18.153 2.535 -14.999 1.00 84.06 271 SER A N 1
ATOM 2199 C CA . SER A 1 271 ? 19.259 2.540 -15.956 1.00 84.06 271 SER A CA 1
ATOM 2200 C C . SER A 1 271 ? 18.795 2.047 -17.322 1.00 84.06 271 SER A C 1
ATOM 2202 O O . SER A 1 271 ? 18.089 1.044 -17.387 1.00 84.06 271 SER A O 1
ATOM 2204 N N . PRO A 1 272 ? 19.211 2.668 -18.437 1.00 78.69 272 PRO A N 1
ATOM 2205 C CA . PRO A 1 272 ? 18.972 2.099 -19.763 1.00 78.69 272 PRO A CA 1
ATOM 2206 C C . PRO A 1 272 ? 19.784 0.809 -19.992 1.00 78.69 272 PRO A C 1
ATOM 2208 O O . PRO A 1 272 ? 19.497 0.047 -20.912 1.00 78.69 272 PRO A O 1
ATOM 2211 N N . SER A 1 273 ? 20.799 0.544 -19.158 1.00 79.38 273 SER A N 1
ATOM 2212 C CA . SER A 1 273 ? 21.615 -0.666 -19.229 1.00 79.38 273 SER A CA 1
ATOM 2213 C C . SER A 1 273 ? 21.003 -1.786 -18.394 1.00 79.38 273 SER A C 1
ATOM 2215 O O . SER A 1 273 ? 21.044 -1.759 -17.163 1.00 79.38 273 SER A O 1
ATOM 2217 N N . ILE A 1 274 ? 20.500 -2.810 -19.083 1.00 78.12 274 ILE A N 1
ATOM 2218 C CA . ILE A 1 274 ? 20.044 -4.061 -18.469 1.00 78.12 274 ILE A CA 1
ATOM 2219 C C . ILE A 1 274 ? 21.159 -4.700 -17.630 1.00 78.12 274 ILE A C 1
ATOM 2221 O O . ILE A 1 274 ? 20.919 -5.071 -16.492 1.00 78.12 274 ILE A O 1
ATOM 2225 N N . ILE A 1 275 ? 22.399 -4.738 -18.133 1.00 80.25 275 ILE A N 1
ATOM 2226 C CA . ILE A 1 275 ? 23.549 -5.330 -17.424 1.00 80.25 275 ILE A CA 1
ATOM 2227 C C . ILE A 1 275 ? 23.768 -4.629 -16.083 1.00 80.25 275 ILE A C 1
ATOM 2229 O O . ILE A 1 275 ? 24.013 -5.278 -15.070 1.00 80.25 275 ILE A O 1
ATOM 2233 N N . TYR A 1 276 ? 23.644 -3.301 -16.071 1.00 83.69 276 TYR A N 1
ATOM 2234 C CA . TYR A 1 276 ? 23.777 -2.525 -14.847 1.00 83.69 276 TYR A CA 1
ATOM 2235 C C . TYR A 1 276 ? 22.622 -2.800 -13.878 1.00 83.69 276 TYR A C 1
ATOM 2237 O O . TYR A 1 276 ? 22.862 -3.066 -12.705 1.00 83.69 276 TYR A O 1
ATOM 2245 N N . ALA A 1 277 ? 21.377 -2.778 -14.362 1.00 88.50 277 ALA A N 1
ATOM 2246 C CA . ALA A 1 277 ? 20.200 -3.021 -13.528 1.00 88.50 277 ALA A CA 1
ATOM 2247 C C . ALA A 1 277 ? 20.142 -4.455 -12.968 1.00 88.50 277 ALA A C 1
ATOM 2249 O O . ALA A 1 277 ? 19.672 -4.651 -11.853 1.00 88.50 277 ALA A O 1
ATOM 2250 N N . CYS A 1 278 ? 20.652 -5.442 -13.707 1.00 83.75 278 CYS A N 1
ATOM 2251 C CA . CYS A 1 278 ? 20.724 -6.844 -13.293 1.00 83.75 278 CYS A CA 1
ATOM 2252 C C . CYS A 1 278 ? 21.911 -7.154 -12.370 1.00 83.75 278 CYS A C 1
ATOM 2254 O O . CYS A 1 278 ? 22.049 -8.294 -11.933 1.00 83.75 278 CYS A O 1
ATOM 2256 N N . HIS A 1 279 ? 22.793 -6.190 -12.089 1.00 88.19 279 HIS A N 1
ATOM 2257 C CA . HIS A 1 279 ? 23.925 -6.427 -11.201 1.00 88.19 279 HIS A CA 1
ATOM 2258 C C . HIS A 1 279 ? 23.420 -6.837 -9.799 1.00 88.19 279 HIS A C 1
ATOM 2260 O O . HIS A 1 279 ? 22.519 -6.164 -9.288 1.00 88.19 279 HIS A O 1
ATOM 2266 N N . PRO A 1 280 ? 24.020 -7.843 -9.121 1.00 86.81 280 PRO A N 1
ATOM 2267 C CA . PRO A 1 280 ? 23.544 -8.364 -7.826 1.00 86.81 280 PRO A CA 1
ATOM 2268 C C . PRO A 1 280 ? 23.391 -7.325 -6.706 1.00 86.81 280 PRO A C 1
ATOM 2270 O O . PRO A 1 280 ? 22.676 -7.529 -5.730 1.00 86.81 280 PRO A O 1
ATOM 2273 N N . ARG A 1 281 ? 24.072 -6.183 -6.848 1.00 86.50 281 ARG A N 1
ATOM 2274 C CA . ARG A 1 281 ? 23.921 -5.015 -5.965 1.00 86.50 281 ARG A CA 1
ATOM 2275 C C . ARG A 1 281 ? 22.515 -4.400 -6.012 1.00 86.50 281 ARG A C 1
ATOM 2277 O O . ARG A 1 281 ? 22.082 -3.847 -5.008 1.00 86.50 281 ARG A O 1
ATOM 2284 N N . TYR A 1 282 ? 21.857 -4.438 -7.169 1.00 87.88 282 TYR A N 1
ATOM 2285 C CA . TYR A 1 282 ? 20.561 -3.801 -7.416 1.00 87.88 282 TYR A CA 1
ATOM 2286 C C . TYR A 1 282 ? 19.447 -4.834 -7.579 1.00 87.88 282 TYR A C 1
ATOM 2288 O O . TYR A 1 282 ? 18.383 -4.663 -6.994 1.00 87.88 282 TYR A O 1
ATOM 2296 N N . ALA A 1 283 ? 19.695 -5.906 -8.335 1.00 90.00 283 ALA A N 1
ATOM 2297 C CA . ALA A 1 283 ? 18.763 -7.013 -8.506 1.00 90.00 283 ALA A CA 1
ATOM 2298 C C . ALA A 1 283 ? 19.207 -8.211 -7.660 1.00 90.00 283 ALA A C 1
ATOM 2300 O O . ALA A 1 283 ? 20.256 -8.797 -7.918 1.00 90.00 283 ALA A O 1
ATOM 2301 N N . GLU A 1 284 ? 18.419 -8.576 -6.651 1.00 87.25 284 GLU A N 1
ATOM 2302 C CA . GLU A 1 284 ? 18.729 -9.741 -5.816 1.00 87.25 284 GLU A CA 1
ATO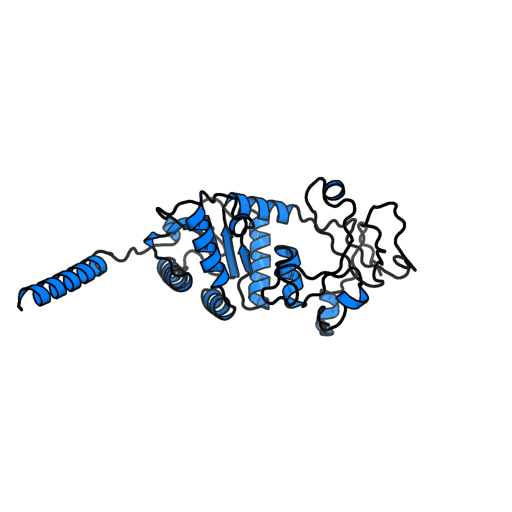M 2303 C C . GLU A 1 284 ? 18.631 -11.028 -6.642 1.00 87.25 284 GLU A C 1
ATOM 2305 O O . GLU A 1 284 ? 17.608 -11.300 -7.274 1.00 87.25 284 GLU A O 1
ATOM 2310 N N . VAL A 1 285 ? 19.679 -11.852 -6.595 1.00 83.38 285 VAL A N 1
ATOM 2311 C CA . VAL A 1 285 ? 19.609 -13.232 -7.080 1.00 83.38 285 VAL A CA 1
ATOM 2312 C C . VAL A 1 285 ? 18.973 -14.064 -5.974 1.00 83.38 285 VAL A C 1
ATOM 2314 O O . VAL A 1 285 ? 19.594 -14.301 -4.940 1.00 83.38 285 VAL A O 1
ATOM 2317 N N . LYS A 1 286 ? 17.713 -14.462 -6.169 1.00 79.75 286 LYS A N 1
ATOM 2318 C CA . LYS A 1 286 ? 16.991 -15.309 -5.221 1.00 79.75 286 LYS A CA 1
ATOM 2319 C C . LYS A 1 286 ? 17.084 -16.765 -5.653 1.00 79.75 286 LYS A C 1
ATOM 2321 O O . LYS A 1 286 ? 16.505 -17.144 -6.670 1.00 79.75 286 LYS A O 1
ATOM 2326 N N . ASP A 1 287 ? 17.762 -17.577 -4.850 1.00 80.94 287 ASP A N 1
ATOM 2327 C CA . ASP A 1 287 ? 17.753 -19.023 -5.037 1.00 80.94 287 ASP A CA 1
ATOM 2328 C C . ASP A 1 287 ? 16.364 -19.574 -4.708 1.00 80.94 287 ASP A C 1
ATOM 2330 O O . ASP A 1 287 ? 15.811 -19.339 -3.629 1.00 80.94 287 ASP A O 1
ATOM 2334 N N . ILE A 1 288 ? 15.789 -20.297 -5.664 1.00 73.69 288 ILE A N 1
ATOM 2335 C CA . ILE A 1 288 ? 14.506 -20.974 -5.503 1.00 73.69 288 ILE A CA 1
ATOM 2336 C C . ILE A 1 288 ? 14.803 -22.426 -5.159 1.00 73.69 288 ILE A C 1
ATOM 2338 O O . ILE A 1 288 ? 15.449 -23.136 -5.933 1.00 73.69 288 ILE A O 1
ATOM 2342 N N . GLU A 1 289 ? 14.327 -22.869 -3.993 1.00 80.62 289 GLU A N 1
ATOM 2343 C CA . GLU A 1 289 ? 14.498 -24.260 -3.583 1.00 80.62 289 GLU A CA 1
ATOM 2344 C C . GLU A 1 289 ? 13.902 -25.203 -4.641 1.00 80.62 289 GLU A C 1
ATOM 2346 O O . GLU A 1 289 ? 12.821 -24.916 -5.167 1.00 80.62 289 GLU A O 1
ATOM 2351 N N . PRO A 1 290 ? 14.533 -26.359 -4.922 1.00 80.75 290 PRO A N 1
ATOM 2352 C CA . PRO A 1 290 ? 14.075 -27.280 -5.963 1.00 80.75 290 PRO A CA 1
ATOM 2353 C C . PRO A 1 290 ? 12.585 -27.638 -5.875 1.00 80.75 290 PRO A C 1
ATOM 2355 O O . PRO A 1 290 ? 11.900 -27.702 -6.893 1.00 80.75 290 PRO A O 1
ATOM 2358 N N . LYS A 1 291 ? 12.051 -27.789 -4.656 1.00 83.38 291 LYS A N 1
ATOM 2359 C CA . LYS A 1 291 ? 10.636 -28.112 -4.415 1.00 83.38 291 LYS A CA 1
ATOM 2360 C C . LYS A 1 291 ? 9.659 -27.021 -4.884 1.00 83.38 291 LYS A C 1
ATOM 2362 O O . LYS A 1 291 ? 8.522 -27.337 -5.210 1.00 83.38 291 LYS A O 1
ATOM 2367 N N . HIS A 1 292 ? 10.110 -25.768 -4.952 1.00 71.75 292 HIS A N 1
ATOM 2368 C CA . HIS A 1 292 ? 9.310 -24.610 -5.352 1.00 71.75 292 HIS A CA 1
ATOM 2369 C C . HIS A 1 292 ? 9.518 -24.203 -6.817 1.00 71.75 292 HIS A C 1
ATOM 2371 O O . HIS A 1 292 ? 8.795 -23.346 -7.322 1.00 71.75 292 HIS A O 1
ATOM 2377 N N . GLN A 1 293 ? 10.466 -24.804 -7.545 1.00 67.38 293 GLN A N 1
ATOM 2378 C CA . GLN A 1 293 ? 10.737 -24.429 -8.942 1.00 67.38 293 GLN A CA 1
ATOM 2379 C C . GLN A 1 293 ? 9.483 -24.512 -9.822 1.00 67.38 293 GLN A C 1
ATOM 2381 O O . GLN A 1 293 ? 9.206 -23.598 -10.595 1.00 67.38 293 GLN A O 1
ATOM 2386 N N . ASN A 1 294 ? 8.677 -25.558 -9.636 1.00 61.62 294 ASN A N 1
ATOM 2387 C CA . ASN A 1 294 ? 7.429 -25.753 -10.372 1.00 61.62 294 ASN A CA 1
ATOM 2388 C C . ASN A 1 294 ? 6.314 -24.778 -9.976 1.00 61.62 294 ASN A C 1
ATOM 2390 O O . ASN A 1 294 ? 5.291 -24.753 -10.646 1.00 61.62 294 ASN A O 1
ATOM 2394 N N . GLU A 1 295 ? 6.452 -24.012 -8.896 1.00 61.12 295 GLU A N 1
ATOM 2395 C CA . GLU A 1 295 ? 5.484 -22.979 -8.507 1.00 61.12 295 GLU A CA 1
ATOM 2396 C C . GLU A 1 295 ? 5.814 -21.651 -9.195 1.00 61.12 295 GLU A C 1
ATOM 2398 O O . GLU A 1 295 ? 4.920 -20.998 -9.732 1.00 61.12 295 GLU A O 1
ATOM 2403 N N . TYR A 1 296 ? 7.101 -21.294 -9.246 1.00 55.78 296 TYR A N 1
ATOM 2404 C CA . TYR A 1 296 ? 7.582 -20.032 -9.818 1.00 55.78 296 TYR A CA 1
ATOM 2405 C C . TYR A 1 296 ? 7.790 -20.077 -11.334 1.00 55.78 296 TYR A C 1
ATOM 2407 O O . TYR A 1 296 ? 7.612 -19.064 -12.006 1.00 55.78 296 TYR A O 1
ATOM 2415 N N . PHE A 1 297 ? 8.142 -21.241 -11.881 1.00 57.47 297 PHE A N 1
ATOM 2416 C CA . PHE A 1 297 ? 8.467 -21.420 -13.297 1.00 57.47 297 PHE A CA 1
ATOM 2417 C C . PHE A 1 297 ? 7.506 -22.375 -14.001 1.00 57.47 297 PHE A C 1
ATOM 2419 O O . PHE A 1 297 ? 7.917 -23.087 -14.920 1.00 57.47 297 PHE A O 1
ATOM 2426 N N . LYS A 1 298 ? 6.223 -22.419 -13.595 1.00 55.06 298 LYS A N 1
ATOM 2427 C CA . LYS A 1 298 ? 5.226 -23.168 -14.376 1.00 55.06 298 LYS A CA 1
ATOM 2428 C C . LYS A 1 298 ? 5.332 -22.743 -15.830 1.00 55.06 298 LYS A C 1
ATOM 2430 O O . LYS A 1 298 ? 5.239 -21.556 -16.144 1.00 55.06 298 LYS A O 1
ATOM 2435 N N . ILE A 1 299 ? 5.496 -23.735 -16.696 1.00 52.12 299 ILE A N 1
ATOM 2436 C CA . ILE A 1 299 ? 5.429 -23.548 -18.134 1.00 52.12 299 ILE A CA 1
ATOM 2437 C C . ILE A 1 299 ? 4.091 -22.866 -18.420 1.00 52.12 299 ILE A C 1
ATOM 2439 O O . ILE A 1 299 ? 3.021 -23.412 -18.137 1.00 52.12 299 ILE A O 1
ATOM 2443 N N . GLY A 1 300 ? 4.154 -21.621 -18.889 1.00 46.22 300 GLY A N 1
ATOM 2444 C CA . GLY A 1 300 ? 2.956 -20.864 -19.209 1.00 46.22 300 GLY A CA 1
ATOM 2445 C C . GLY A 1 300 ? 2.207 -21.595 -20.314 1.00 46.22 300 GLY A C 1
ATOM 2446 O O . GLY A 1 300 ? 2.807 -21.971 -21.318 1.00 46.22 300 GLY A O 1
ATOM 2447 N N . LYS A 1 301 ? 0.901 -21.803 -20.155 1.00 45.31 301 LYS A N 1
ATOM 2448 C CA . LYS A 1 301 ? 0.087 -22.329 -21.251 1.00 45.31 301 LYS A CA 1
ATOM 2449 C C . LYS A 1 301 ? -0.293 -21.199 -22.201 1.00 45.31 301 LYS A C 1
ATOM 2451 O O . LYS A 1 301 ? -0.527 -20.066 -21.775 1.00 45.31 301 LYS A O 1
ATOM 2456 N N . ASP A 1 302 ? -0.292 -21.466 -23.502 1.00 47.31 302 ASP A N 1
ATOM 2457 C CA . ASP A 1 302 ? -0.861 -20.535 -24.471 1.00 47.31 302 ASP A CA 1
ATOM 2458 C C . ASP A 1 302 ? -2.394 -20.448 -24.323 1.00 47.31 302 ASP A C 1
ATOM 2460 O O . ASP A 1 302 ? -3.008 -21.165 -23.532 1.00 47.31 302 ASP A O 1
ATOM 2464 N N . GLN A 1 303 ? -3.029 -19.560 -25.092 1.00 37.81 303 GLN A N 1
ATOM 2465 C CA . GLN A 1 303 ? -4.492 -19.406 -25.085 1.00 37.81 303 GLN A CA 1
ATOM 2466 C C . GLN A 1 303 ? -5.255 -20.666 -25.549 1.00 37.81 303 GLN A C 1
ATOM 2468 O O . GLN A 1 303 ? -6.479 -20.689 -25.491 1.00 37.81 303 GLN A O 1
ATOM 2473 N N . TYR A 1 304 ? -4.540 -21.698 -26.004 1.00 49.72 304 TYR A N 1
ATOM 2474 C CA . TYR A 1 304 ? -5.058 -22.979 -26.470 1.00 49.72 304 TYR A CA 1
ATOM 2475 C C . TYR A 1 304 ? -4.685 -24.144 -25.534 1.00 49.72 304 TYR A C 1
ATOM 2477 O O . TYR A 1 304 ? -5.008 -25.291 -25.830 1.00 49.72 304 TYR A O 1
ATOM 2485 N N . GLY A 1 305 ? -4.037 -23.876 -24.393 1.00 48.00 305 GLY A N 1
ATOM 2486 C CA . GLY A 1 305 ? -3.677 -24.889 -23.398 1.00 48.00 305 GLY A CA 1
ATOM 2487 C C . GLY A 1 305 ? -2.366 -25.639 -23.662 1.00 48.00 305 GLY A C 1
ATOM 2488 O O . GLY A 1 305 ? -2.042 -26.554 -22.894 1.00 48.00 305 GLY A O 1
ATOM 2489 N N . ASN A 1 306 ? -1.602 -25.255 -24.689 1.00 51.69 306 ASN A N 1
ATOM 2490 C CA . ASN A 1 306 ? -0.314 -25.868 -25.006 1.00 51.69 306 ASN A CA 1
ATOM 2491 C C . ASN A 1 306 ? 0.792 -25.316 -24.110 1.00 51.69 306 ASN A C 1
ATOM 2493 O O . ASN A 1 306 ? 0.841 -24.116 -23.836 1.00 51.69 306 ASN A O 1
ATOM 2497 N N . ASP A 1 307 ? 1.706 -26.190 -23.709 1.00 47.62 307 ASP A N 1
ATOM 2498 C CA . ASP A 1 307 ? 2.891 -25.847 -22.931 1.00 47.62 307 ASP A CA 1
ATOM 2499 C C . ASP A 1 307 ? 3.827 -24.941 -23.766 1.00 47.62 307 ASP A C 1
ATOM 2501 O O . ASP A 1 307 ? 4.289 -25.334 -24.840 1.00 47.62 307 ASP A O 1
ATOM 2505 N N . LYS A 1 308 ? 4.097 -23.707 -23.310 1.00 44.97 308 LYS A N 1
ATOM 2506 C CA . LYS A 1 308 ? 5.100 -22.814 -23.923 1.00 44.97 308 LYS A CA 1
ATOM 2507 C C . LYS A 1 308 ? 6.474 -23.027 -23.286 1.00 44.97 308 LYS A C 1
ATOM 2509 O O . LYS A 1 308 ? 6.762 -22.416 -22.257 1.00 44.97 308 LYS A O 1
ATOM 2514 N N . TYR A 1 309 ? 7.302 -23.859 -23.916 1.00 43.56 309 TYR A N 1
ATOM 2515 C CA . TYR A 1 309 ? 8.745 -23.929 -23.648 1.00 43.56 309 TYR A CA 1
ATOM 2516 C C . TYR A 1 309 ? 9.441 -22.587 -23.896 1.00 43.56 309 TYR A C 1
ATOM 2518 O O . TYR A 1 309 ? 8.972 -21.834 -24.785 1.00 43.56 309 TYR A O 1
#

Foldseek 3Di:
DVPVVVVVVVVVVVVVVVVVVPPPPQDALVVFADPDADDPLVVVVLVVLLVLCVVPVFADEAEFPVLVDLVDFAPKKKKKWFAQDFSRPDRVSVLCVQVCVLLVHDPVQWDWNHFHGDRTTTMIIGDDPDGSSVLSVSVVVSVVSCPPVSRNVNSVRRTSYIYIGDPVSVVVLSVQVVVFPQPVVQFDQDDDPRDPPPWFDDPVAQQLPDGAHDDHRDTDTDGDDDPPPRVVQGNHHDWAFAAEPSCPVVCVSHNDAWDPDDPPDTDGDTGSDPVVNCPCVGHPDDDDPPVCCCVVCPQDADPVRDRHD

Secondary structure (DSSP, 8-state):
-HHHHHHHHHHHHHHHHHHHHS------GGGGB-SSPPPHHHHHHHHHHHHHHHHHSSPEEEE-GGGT-TT---SS-EEEEEEEEETTT--HHHHHHHHHHHHT--GGGEEEEEEETTEEEEEEEE--S--HHHHHHHHHHHHHT--HHHHHHHHTTTEEEEEEE-HHHHHHHHHHHHH----TTT-B---TTT----S---SS---TT----PPTTPPBP-----TTHHHHTTTPPP-B----HHHHHHHHHH-----SS-SSSSS---BS-HHHHTSTTTS---PPPGGGHHHHS---B-TTS-B--

Radius of gyration: 24.81 Å; chains: 1; bounding box: 49×59×84 Å

Sequence (309 aa):
MNDEESRCERLKQHSLSIIKAHAEINLSADEYLSDQPLSSEEKKYYDECKQYYYMTKRPLISVSDEIFDHNVAIESLILKFGIDEDCHQFKLQNFLNNICSMLNITMHDISIKNIQNGSAILETEIFGKLESKDKALKIRVMYESLTDKMQEEIAKLNVFFLYMGSIEAFAKQQNYRSEIKLNPQFNRTYGPGHTYWTGELKDGRDRGGKPYYCPVGWQRNSLYIIDNLRARYKGWCICYHGTKFSFGLAILLSGLKPADNTAHGEGIYASPSIIYACHPRYAEVKDIEPKHQNEYFKIGKDQYGNDKY

pLDDT: mean 77.33, std 15.84, range [36.19, 97.5]

Organism: NCBI:txid392032